Protein 2F5G (pdb70)

Secondary structure (DSSP, 8-state):
--EEETTEEEE-EEEEEE-BSS-TT-S-HHHHHHHHHHHHHHHHHHT-EEEEEEEETTEEEEEEE--TTS-HHHHHHHHHHHHHHHHHHH-GGG-SS-SB-S-EEEEEEB---HHHHHHHHHHHHHHH--/--EEETTEEEE-EEEEEE-BSS-TT-S-HHHHHHHHHHHHHHHHHTT-EEEEEEEETTEEEEEEE--TTS-HHHHHHHHHHHHHHHHHHH-TTS-SS-SB-S-EEEEEEB---HHHHHHHHHHHHHHH--

Foldseek 3Di:
DWDDDPHDIDWWKKKKKFWWPDDLQQQDDPLVVVLVVLLVVVCVVQVKAWPDWDRHRTMIITIITHDPVDDQVVSNCCSQVVSQVVSCVVPVVCVPPGGTDPDMDMDTDDDDDVVVVVVVVVVVCVVVDD/DWDDDPPDTDWWKKKKKFWWDDDQQQCDDPLVVVLVVLLVVLCVVQVKDWPDWDRHRTMIITIITHDPVDDPVRVNCSSQVVSLVVSCVPDVVDDDSGTTDPDMDMDIDDDDDPVNVVVVVVVVCVVVDD

Nearest PDB structures (foldseek):
  2f5g-assembly1_B  TM=9.918E-01  e=9.794E-24  Saccharolobus solfataricus
  2a6m-assembly2_A-2  TM=9.489E-01  e=2.329E-14  Helicobacter pylori
  2xma-assembly1_B  TM=8.617E-01  e=3.578E-14  Deinococcus radiodurans
  2xqc-assembly1_A  TM=8.453E-01  e=4.301E-14  Deinococcus radiodurans
  2a6o-assembly1_A  TM=9.331E-01  e=1.604E-12  Helicobacter pylori

CATH classification: 3.30.70.1290

Organism: Saccharolobus solfataricus (strain ATCC 35092 / DSM 1617 / JCM 11322 / P2) (NCBI:txid273057)

Sequence (260 aa):
ELKSTRHTKYLCNYHFVWIPKHRRNTLVNEIAEYTKEVLKSIAEELGCEIIALEVMPDHIHLFVNCPPRYAPSYLANYFKGKSARLILKKFPQLNKGKLWTRSYFVATAGNVSSEVIKKYIEEQWRKEGEELKSTRHTKYLCNYHFVWIPKHRRNTLVNEIAEYTKEVLKSIAEELGCEIIALEVMPDHIHLFVNCPPRYAPSYLANYFKGKSARLILKKFPQLNKGKLWTRSYFVATAGNVSSEVIKKYIEEQWRKEGE

Solvent-accessible surface area: 12854 Å² total; per-residue (Å²): 185,70,66,69,52,189,50,7,55,12,28,0,20,0,15,0,0,1,1,1,68,66,83,61,89,7,2,52,107,114,21,19,110,41,0,75,98,7,0,84,69,1,2,132,87,12,48,13,96,45,83,35,19,72,24,91,52,22,31,0,21,0,34,0,9,0,4,4,142,28,13,0,19,94,0,0,59,60,0,12,42,49,0,15,138,42,0,54,166,110,22,100,114,11,108,125,47,147,10,13,10,139,5,6,1,0,2,2,7,14,115,35,40,75,120,52,17,132,139,9,14,79,54,15,6,158,129,54,32,146,188,74,64,68,74,194,62,13,56,31,48,0,21,0,25,0,0,1,1,0,60,45,109,66,90,9,2,35,119,108,21,9,111,30,0,71,100,6,0,120,67,3,3,139,87,7,48,12,97,49,82,51,40,74,14,87,46,24,24,0,25,0,39,0,10,1,11,10,141,27,10,0,22,111,0,0,84,54,0,11,42,59,0,15,140,43,0,38,167,111,33,125,149,19,81,144,61,138,8,14,20,165,18,5,0,0,0,0,10,21,118,32,46,64,118,51,14,131,131,6,8,91,40,7,3,189,117,70,34,140

InterPro domains:
  IPR00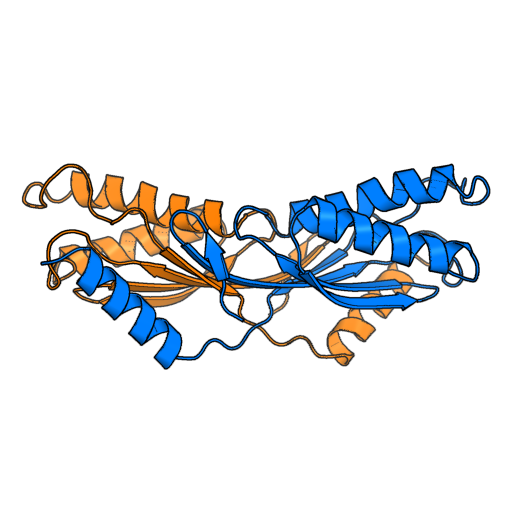2686 Transposase IS200-like [PF01797] (10-125)
  IPR002686 Transposase IS200-like [SM01321] (10-125)
  IPR036515 Transposase IS200-like superfamily [G3DSA:3.30.70.1290] (1-133)
  IPR036515 Transposase IS200-like superfamily [SSF143422] (1-125)

B-factor: mean 21.57, std 11.46, range [6.8, 73.98]

Radius of gyration: 20.98 Å; Cα contacts (8 Å, |Δi|>4): 469; chains: 2; bounding box: 43×52×54 Å

Structure (mmCIF, N/CA/C/O backbone):
data_2F5G
#
_entry.id   2F5G
#
_cell.length_a   93.543
_cell.length_b   68.149
_cell.length_c   65.490
_cell.angle_alpha   90.00
_cell.angle_beta   129.24
_cell.angle_gamma   90.00
#
_symmetry.space_group_name_H-M   'C 1 2 1'
#
loop_
_entity.id
_entity.type
_entity.pdbx_description
1 polymer 'Transposase, putative'
2 water water
#
loop_
_atom_site.group_PDB
_atom_site.id
_atom_site.type_symbol
_atom_site.label_atom_id
_atom_site.label_alt_id
_atom_site.label_comp_id
_atom_site.label_asym_id
_atom_site.label_entity_id
_atom_site.label_seq_id
_atom_site.pdbx_PDB_ins_code
_atom_site.Cartn_x
_atom_site.Cartn_y
_atom_site.Cartn_z
_atom_site.occupancy
_atom_site.B_iso_or_equiv
_atom_site.auth_seq_id
_atom_site.auth_comp_id
_atom_site.auth_asym_id
_atom_site.auth_atom_id
_atom_site.pdbx_PDB_model_num
ATOM 1 N N . GLU A 1 2 ? 68.901 15.376 23.495 1.00 26.54 2 GLU A N 1
ATOM 2 C CA . GLU A 1 2 ? 68.444 16.237 24.622 1.00 27.82 2 GLU A CA 1
ATOM 3 C C . GLU A 1 2 ? 68.151 17.661 24.170 1.00 26.29 2 GLU A C 1
ATOM 4 O O . GLU A 1 2 ? 68.548 18.072 23.081 1.00 25.45 2 GLU A O 1
ATOM 10 N N . LEU A 1 3 ? 67.450 18.405 25.018 1.00 25.09 3 LEU A N 1
ATOM 11 C CA . LEU A 1 3 ? 67.110 19.791 24.723 1.00 24.68 3 LEU A CA 1
ATOM 12 C C . LEU A 1 3 ? 68.413 20.577 24.648 1.00 23.62 3 LEU A C 1
ATOM 13 O O . LEU A 1 3 ? 69.338 20.336 25.427 1.00 24.50 3 LEU A O 1
ATOM 18 N N . LYS A 1 4 ? 68.490 21.508 23.707 1.00 20.16 4 LYS A N 1
ATOM 19 C CA . LYS A 1 4 ? 69.682 22.331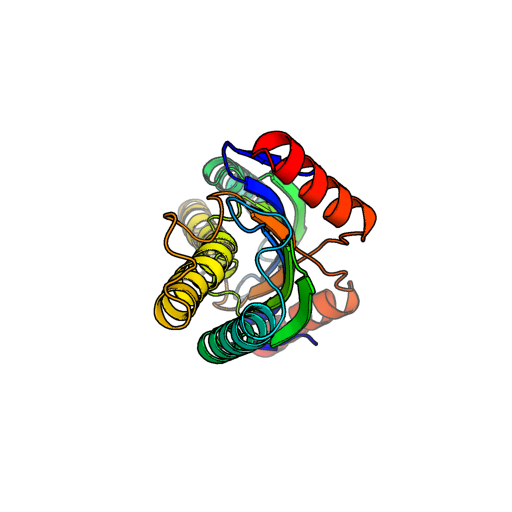 23.548 1.00 19.10 4 LYS A CA 1
ATOM 20 C C . LYS A 1 4 ? 69.310 23.800 23.679 1.00 19.64 4 LYS A C 1
ATOM 21 O O . LYS A 1 4 ? 68.133 24.148 23.757 1.00 18.70 4 LYS A O 1
ATOM 27 N N . SER A 1 5 ? 70.311 24.669 23.717 1.00 22.36 5 SER A N 1
ATOM 28 C CA . SER A 1 5 ? 70.032 26.089 23.845 1.00 26.00 5 SER A CA 1
ATOM 29 C C . SER A 1 5 ? 70.979 26.952 23.028 1.00 28.28 5 SER A C 1
ATOM 30 O O . SER A 1 5 ? 72.174 26.682 22.946 1.00 29.55 5 SER A O 1
ATOM 33 N N . THR A 1 6 ? 70.420 27.984 22.407 1.00 30.42 6 THR A N 1
ATOM 34 C CA . THR A 1 6 ? 71.185 28.914 21.592 1.00 32.37 6 THR A CA 1
ATOM 35 C C . THR A 1 6 ? 71.192 30.267 22.288 1.00 33.09 6 THR A C 1
ATOM 36 O O . THR A 1 6 ? 70.864 30.366 23.470 1.00 34.32 6 THR A O 1
ATOM 40 N N . ARG A 1 7 ? 71.568 31.306 21.551 1.00 34.59 7 ARG A N 1
ATOM 41 C CA . ARG A 1 7 ? 71.615 32.657 22.097 1.00 36.05 7 ARG A CA 1
ATOM 42 C C . ARG A 1 7 ? 70.387 32.956 22.955 1.00 35.55 7 ARG A C 1
ATOM 43 O O . ARG A 1 7 ? 70.516 33.186 24.157 1.00 36.78 7 ARG A O 1
ATOM 51 N N . HIS A 1 8 ? 69.202 32.978 22.348 1.00 33.86 8 HIS A N 1
ATOM 52 C CA . HIS A 1 8 ? 67.998 33.216 23.136 1.00 31.11 8 HIS A CA 1
ATOM 53 C C . HIS A 1 8 ? 66.930 32.141 22.957 1.00 27.92 8 HIS A C 1
ATOM 54 O O . HIS A 1 8 ? 65.742 32.454 22.866 1.00 23.99 8 HIS A O 1
ATOM 61 N N . THR A 1 9 ? 67.333 30.876 22.901 1.00 24.87 9 THR A N 1
ATOM 62 C CA . THR A 1 9 ? 66.340 29.821 22.749 1.00 22.48 9 THR A CA 1
ATOM 63 C C . THR A 1 9 ? 66.720 28.501 23.399 1.00 20.09 9 THR A C 1
ATOM 64 O O . THR A 1 9 ? 67.888 28.235 23.690 1.00 19.31 9 THR A O 1
ATOM 68 N N . LYS A 1 10 ? 65.696 27.697 23.651 1.00 17.15 10 LYS A N 1
ATOM 69 C CA . LYS A 1 10 ? 65.835 26.361 24.206 1.00 15.44 10 LYS A CA 1
ATOM 70 C C . LYS A 1 10 ? 65.120 25.590 23.109 1.00 15.54 10 LYS A C 1
ATOM 71 O O . LYS A 1 10 ? 64.014 25.962 22.719 1.00 13.97 10 LYS A O 1
ATOM 77 N N . TYR A 1 11 ? 65.733 24.535 22.591 1.00 13.73 11 TYR A N 1
ATOM 78 C CA . TYR A 1 11 ? 65.084 23.846 21.494 1.00 14.63 11 TYR A CA 1
ATOM 79 C C . TYR A 1 11 ? 65.366 22.362 21.348 1.00 14.55 11 TYR A C 1
ATOM 80 O O . TYR A 1 11 ? 66.362 21.834 21.838 1.00 14.14 11 TYR A O 1
ATOM 89 N N . LEU A 1 12 ? 64.456 21.713 20.638 1.00 14.66 12 LEU A N 1
ATOM 90 C CA . LEU A 1 12 ? 64.530 20.298 20.328 1.00 15.22 12 LEU A CA 1
ATOM 91 C C . LEU A 1 12 ? 63.928 20.274 18.930 1.00 13.92 12 LEU A C 1
ATOM 92 O O . LEU A 1 12 ? 62.716 20.390 18.768 1.00 17.94 12 LEU A O 1
ATOM 97 N N . CYS A 1 13 ? 64.779 20.177 17.916 1.00 11.68 13 CYS A N 1
ATOM 98 C CA . CYS A 1 13 ? 64.288 20.158 16.545 1.00 11.47 13 CYS A CA 1
ATOM 99 C C . CYS A 1 13 ? 64.790 18.925 15.801 1.00 10.95 13 CYS A C 1
ATOM 100 O O . CYS A 1 13 ? 65.905 18.915 15.282 1.00 11.34 13 CYS A O 1
ATOM 103 N N . ASN A 1 14 ? 63.966 17.885 15.769 1.00 9.56 14 ASN A N 1
ATOM 104 C CA . ASN A 1 14 ? 64.326 16.652 15.076 1.00 9.07 14 ASN A CA 1
ATOM 105 C C . ASN A 1 14 ? 63.480 16.509 13.825 1.00 8.28 14 ASN A C 1
ATOM 106 O O . ASN A 1 14 ? 62.276 16.761 13.857 1.00 8.17 14 ASN A O 1
ATOM 111 N N . TYR A 1 15 ? 64.112 16.094 12.731 1.00 8.35 15 TYR A N 1
ATOM 112 C CA . TYR A 1 15 ? 63.398 15.897 11.473 1.00 9.85 15 TYR A CA 1
ATOM 113 C C . TYR A 1 15 ? 63.829 14.618 10.782 1.00 9.80 15 TYR A C 1
ATOM 114 O O . TYR A 1 15 ? 64.995 14.227 10.834 1.00 9.11 15 TYR A O 1
ATOM 123 N N . HIS A 1 16 ? 62.866 13.989 10.120 1.00 9.21 16 HIS A N 1
ATOM 124 C CA . HIS A 1 16 ? 63.104 12.796 9.319 1.00 8.77 16 HIS A CA 1
ATOM 125 C C . HIS A 1 16 ? 63.090 13.297 7.877 1.00 9.81 16 HIS A C 1
ATOM 126 O O . HIS A 1 16 ? 62.140 13.972 7.482 1.00 11.12 16 HIS A O 1
ATOM 133 N N . PHE A 1 17 ? 64.133 12.993 7.107 1.00 8.41 17 PHE A N 1
ATOM 134 C CA . PHE A 1 17 ? 64.174 13.364 5.689 1.00 9.33 17 PHE A CA 1
ATOM 135 C C . PHE A 1 17 ? 64.304 12.067 4.919 1.00 9.44 17 PHE A C 1
ATOM 136 O O . PHE A 1 17 ? 65.065 11.183 5.312 1.00 10.04 17 PHE A O 1
ATOM 144 N N . VAL A 1 18 ? 63.566 11.948 3.823 1.00 8.68 18 VAL A N 1
ATOM 145 C CA . VAL A 1 18 ? 63.654 10.749 3.004 1.00 9.90 18 VAL A CA 1
ATOM 146 C C . VAL A 1 18 ? 63.604 11.171 1.544 1.00 9.94 18 VAL A C 1
ATOM 147 O O . VAL A 1 18 ? 62.769 11.994 1.162 1.00 10.96 18 VAL A O 1
ATOM 151 N N . TRP A 1 19 ? 64.521 10.644 0.739 1.00 10.44 19 TRP A N 1
ATOM 152 C CA . TRP A 1 19 ? 64.535 10.955 -0.686 1.00 10.42 19 TRP A CA 1
ATOM 153 C C . TRP A 1 19 ? 65.169 9.803 -1.453 1.00 12.95 19 TRP A C 1
ATOM 154 O O . TRP A 1 19 ? 65.819 8.941 -0.863 1.00 9.95 19 TRP A O 1
ATOM 165 N N . ILE A 1 20 ? 64.962 9.772 -2.765 1.00 13.85 20 ILE A N 1
ATOM 166 C CA . ILE A 1 20 ? 65.500 8.680 -3.564 1.00 14.37 20 ILE A CA 1
ATOM 167 C C . ILE A 1 20 ? 66.362 9.108 -4.742 1.00 14.70 20 ILE A C 1
ATOM 168 O O . ILE A 1 20 ? 66.303 10.250 -5.194 1.00 14.73 20 ILE A O 1
ATOM 173 N N . PRO A 1 21 ? 67.225 8.198 -5.219 1.00 15.73 21 PRO A N 1
ATOM 174 C CA . PRO A 1 21 ? 68.064 8.541 -6.368 1.00 17.88 21 PRO A CA 1
ATOM 175 C C . PRO A 1 21 ? 67.113 8.569 -7.573 1.00 20.28 21 PRO A C 1
ATOM 176 O O . PRO A 1 21 ? 66.054 7.944 -7.544 1.00 18.38 21 PRO A O 1
ATOM 180 N N . LYS A 1 22 ? 67.492 9.289 -8.621 1.00 22.57 22 LYS A N 1
ATOM 181 C CA . LYS A 1 22 ? 66.636 9.467 -9.792 1.00 28.01 22 LYS A CA 1
ATOM 182 C C . LYS A 1 22 ? 66.316 8.327 -10.764 1.00 30.08 22 LYS A C 1
ATOM 183 O O . LYS A 1 22 ? 65.143 8.091 -11.069 1.00 33.66 22 LYS A O 1
ATOM 189 N N . HIS A 1 23 ? 67.330 7.616 -11.244 1.00 30.34 23 HIS A N 1
ATOM 190 C CA . HIS A 1 23 ? 67.107 6.573 -12.250 1.00 29.51 23 HIS A CA 1
ATOM 191 C C . HIS A 1 23 ? 67.049 5.098 -11.857 1.00 28.16 23 HIS A C 1
ATOM 192 O O . HIS A 1 23 ? 66.180 4.364 -12.328 1.00 28.27 23 HIS A O 1
ATOM 199 N N . ARG A 1 24 ? 67.976 4.654 -11.018 1.00 25.99 24 ARG A N 1
ATOM 200 C CA . ARG A 1 24 ? 68.022 3.241 -10.657 1.00 24.38 24 ARG A CA 1
ATOM 201 C C . ARG A 1 24 ? 67.925 2.952 -9.171 1.00 22.75 24 ARG A C 1
ATOM 202 O O . ARG A 1 24 ? 68.463 3.691 -8.349 1.00 21.37 24 ARG A O 1
ATOM 210 N N . ARG A 1 25 ? 67.247 1.859 -8.833 1.00 21.23 25 ARG A N 1
ATOM 211 C CA . ARG A 1 25 ? 67.088 1.472 -7.438 1.00 20.17 25 ARG A CA 1
ATOM 212 C C . ARG A 1 25 ? 68.357 0.828 -6.884 1.00 20.54 25 ARG A C 1
ATOM 213 O O . ARG A 1 25 ? 68.415 0.477 -5.707 1.00 19.77 25 ARG A O 1
ATOM 221 N N . ASN A 1 26 ? 69.372 0.674 -7.731 1.00 19.40 26 ASN A N 1
ATOM 222 C CA . ASN A 1 26 ? 70.637 0.093 -7.292 1.00 20.53 26 ASN A CA 1
ATOM 223 C C . ASN A 1 26 ? 71.756 1.117 -7.465 1.00 19.23 26 ASN A C 1
ATOM 224 O O . ASN A 1 26 ? 72.904 0.763 -7.721 1.00 20.85 26 ASN A O 1
ATOM 229 N N . THR A 1 27 ? 71.417 2.392 -7.305 1.00 19.16 27 THR A N 1
ATOM 230 C CA . THR A 1 27 ? 72.395 3.461 -7.463 1.00 16.43 27 THR A CA 1
ATOM 231 C C . THR A 1 27 ? 73.420 3.556 -6.335 1.00 16.25 27 THR A C 1
ATOM 232 O O . THR A 1 27 ? 74.622 3.600 -6.580 1.00 15.71 27 THR A O 1
ATOM 236 N N . LEU A 1 28 ? 72.941 3.584 -5.099 1.00 15.25 28 LEU A N 1
ATOM 237 C CA . LEU A 1 28 ? 73.823 3.732 -3.948 1.00 13.51 28 LEU A CA 1
ATOM 238 C C . LEU A 1 28 ? 74.354 2.415 -3.396 1.00 12.06 28 LEU A C 1
ATOM 239 O O . LEU A 1 28 ? 73.834 1.877 -2.419 1.00 13.20 28 LEU A O 1
ATOM 244 N N . VAL A 1 29 ? 75.408 1.911 -4.028 1.00 12.13 29 VAL A N 1
ATOM 245 C CA . VAL A 1 29 ? 76.023 0.654 -3.620 1.00 11.55 29 VAL A CA 1
ATOM 246 C C . VAL A 1 29 ? 77.541 0.773 -3.578 1.00 11.46 29 VAL A C 1
ATOM 247 O O . VAL A 1 29 ? 78.123 1.706 -4.134 1.00 10.95 29 VAL A O 1
ATOM 251 N N . ASN A 1 30 ? 78.169 -0.185 -2.902 1.00 12.61 30 ASN A N 1
ATOM 252 C CA . ASN A 1 30 ? 79.618 -0.249 -2.793 1.00 12.08 30 ASN A CA 1
ATOM 253 C C . ASN A 1 30 ? 80.273 1.089 -2.438 1.00 11.67 30 ASN A C 1
ATOM 254 O O . ASN A 1 30 ? 79.865 1.739 -1.477 1.00 13.56 30 ASN A O 1
ATOM 259 N N . GLU A 1 31 ? 81.278 1.496 -3.211 1.00 12.43 31 GLU A N 1
ATOM 260 C CA . GLU A 1 31 ? 81.990 2.751 -2.945 1.00 12.75 31 GLU A CA 1
ATOM 261 C C . GLU A 1 31 ? 81.087 3.977 -2.960 1.00 13.63 31 GLU A C 1
ATOM 262 O O . GLU A 1 31 ? 81.301 4.927 -2.198 1.00 13.26 31 GLU A O 1
ATOM 268 N N . ILE A 1 32 ? 80.088 3.968 -3.834 1.00 12.21 32 ILE A N 1
ATOM 269 C CA . ILE A 1 32 ? 79.170 5.095 -3.943 1.00 13.43 32 ILE A CA 1
ATOM 270 C C . ILE A 1 32 ? 78.362 5.281 -2.663 1.00 14.00 32 ILE A C 1
ATOM 271 O O . ILE A 1 32 ? 78.184 6.411 -2.194 1.00 13.93 32 ILE A O 1
ATOM 276 N N . ALA A 1 33 ? 77.888 4.175 -2.092 1.00 11.98 33 ALA A N 1
ATOM 277 C CA . ALA A 1 33 ? 77.109 4.228 -0.859 1.00 13.50 33 ALA A CA 1
ATOM 278 C C . ALA A 1 33 ? 77.993 4.679 0.298 1.00 14.19 33 ALA A C 1
ATOM 279 O O . ALA A 1 33 ? 77.572 5.465 1.143 1.00 12.75 33 ALA A O 1
ATOM 281 N N . GLU A 1 34 ? 79.218 4.165 0.331 1.00 14.79 34 GLU A N 1
ATOM 282 C CA . GLU A 1 34 ? 80.167 4.512 1.384 1.00 17.21 34 GLU A CA 1
ATOM 283 C C . GLU A 1 34 ? 80.477 6.002 1.388 1.00 16.79 34 GLU A C 1
ATOM 284 O O . GLU A 1 34 ? 80.475 6.643 2.442 1.00 17.40 34 GLU A O 1
ATOM 290 N N . TYR A 1 35 ? 80.745 6.550 0.207 1.00 15.60 35 TYR A N 1
ATOM 291 C CA . TYR A 1 35 ? 81.063 7.966 0.086 1.00 15.59 35 TYR A CA 1
ATOM 292 C C . TYR A 1 35 ? 79.850 8.824 0.421 1.00 16.10 35 TYR A C 1
ATOM 293 O O . TYR A 1 35 ? 79.979 9.881 1.039 1.00 15.11 35 TYR A O 1
ATOM 302 N N . THR A 1 36 ? 78.670 8.365 0.017 1.00 14.44 36 THR A N 1
ATOM 303 C CA . THR A 1 36 ? 77.446 9.105 0.287 1.00 14.03 36 THR A CA 1
ATOM 304 C C . THR A 1 36 ? 77.247 9.277 1.785 1.00 14.38 36 THR A C 1
ATOM 305 O O . THR A 1 36 ? 76.915 10.367 2.2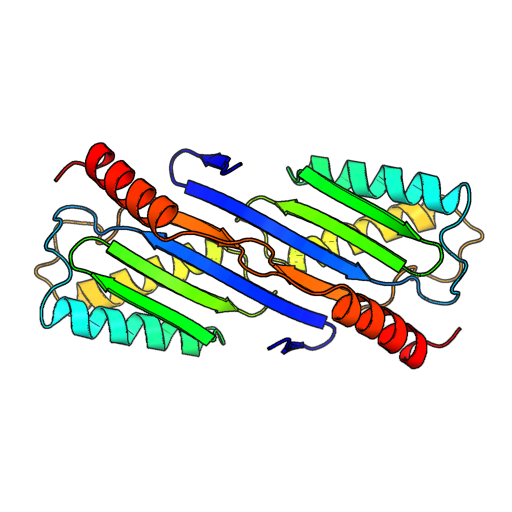55 1.00 14.49 36 THR A O 1
ATOM 309 N N . LYS A 1 37 ? 77.458 8.201 2.536 1.00 14.29 37 LYS A N 1
ATOM 310 C CA . LYS A 1 37 ? 77.297 8.256 3.978 1.00 18.00 37 LYS A CA 1
ATOM 311 C C . LYS A 1 37 ? 78.310 9.240 4.548 1.00 18.45 37 LYS A C 1
ATOM 312 O O . LYS A 1 37 ? 78.002 10.011 5.456 1.00 17.64 37 LYS A O 1
ATOM 318 N N . GLU A 1 38 ? 79.521 9.213 4.002 1.00 18.72 38 GLU A N 1
ATOM 319 C CA . GLU A 1 38 ? 80.575 10.105 4.463 1.00 20.57 38 GLU A CA 1
ATOM 320 C C . GLU A 1 38 ? 80.240 11.577 4.245 1.00 19.03 38 GLU A C 1
ATOM 321 O O . GLU A 1 38 ? 80.373 12.387 5.167 1.00 19.38 38 GLU A O 1
ATOM 327 N N . VAL A 1 39 ? 79.802 11.926 3.038 1.00 18.04 39 VAL A N 1
ATOM 328 C CA . VAL A 1 39 ? 79.477 13.316 2.735 1.00 17.73 39 VAL A CA 1
ATOM 329 C C . VAL A 1 39 ? 78.259 13.814 3.504 1.00 17.45 39 VAL A C 1
ATOM 330 O O . VAL A 1 39 ? 78.218 14.975 3.913 1.00 17.47 39 VAL A O 1
ATOM 334 N N . LEU A 1 40 ? 77.263 12.957 3.706 1.00 13.88 40 LEU A N 1
ATOM 335 C CA . LEU A 1 40 ? 76.091 13.397 4.450 1.00 13.49 40 LEU A CA 1
ATOM 336 C C . LEU A 1 40 ? 76.477 13.688 5.900 1.00 13.63 40 LEU A C 1
ATOM 337 O O . LEU A 1 40 ? 75.979 14.639 6.499 1.00 13.73 40 LEU A O 1
ATOM 342 N N . LYS A 1 41 ? 77.373 12.881 6.457 1.00 13.97 41 LYS A N 1
ATOM 343 C CA . LYS A 1 41 ? 77.810 13.090 7.833 1.00 15.33 41 LYS A CA 1
ATOM 344 C C . LYS A 1 41 ? 78.609 14.381 7.921 1.00 16.21 41 LYS A C 1
ATOM 345 O O . LYS A 1 41 ? 78.513 15.116 8.903 1.00 16.39 41 LYS A O 1
ATOM 351 N N . SER A 1 42 ? 79.394 14.656 6.887 1.00 16.74 42 SER A N 1
ATOM 352 C CA . SER A 1 42 ? 80.199 15.873 6.855 1.00 18.26 42 SER A CA 1
ATOM 353 C C . SER A 1 42 ? 79.318 17.110 6.758 1.00 17.63 42 SER A C 1
ATOM 354 O O . SER A 1 42 ? 79.581 18.126 7.408 1.00 17.29 42 SER A O 1
ATOM 357 N N . ILE A 1 43 ? 78.275 17.033 5.939 1.00 16.49 43 ILE A N 1
ATOM 358 C CA . ILE A 1 43 ? 77.369 18.162 5.792 1.00 15.14 43 ILE A CA 1
ATOM 359 C C . ILE A 1 43 ? 76.647 18.423 7.112 1.00 14.64 43 ILE A C 1
ATOM 360 O O . ILE A 1 43 ? 76.452 19.571 7.502 1.00 14.82 43 ILE A O 1
ATOM 365 N N . ALA A 1 44 ? 76.250 17.357 7.798 1.00 14.73 44 ALA A N 1
ATOM 366 C CA . ALA A 1 44 ? 75.566 17.503 9.078 1.00 14.87 44 ALA A CA 1
ATOM 367 C C . ALA A 1 44 ? 76.484 18.252 10.038 1.00 16.23 44 ALA A C 1
ATOM 368 O O . ALA A 1 44 ? 76.059 19.187 10.721 1.00 15.24 44 ALA A O 1
ATOM 370 N N . GLU A 1 45 ? 77.748 17.842 10.074 1.00 15.92 45 GLU A N 1
ATOM 371 C CA . GLU A 1 45 ? 78.727 18.474 10.954 1.00 18.40 45 GLU A CA 1
ATOM 372 C C . GLU A 1 45 ? 78.902 19.940 10.571 1.00 17.67 45 GLU A C 1
ATOM 373 O O . GLU A 1 45 ? 78.972 20.817 11.436 1.00 17.94 45 GLU A O 1
ATOM 379 N N . GLU A 1 46 ? 78.967 20.194 9.268 1.00 16.67 46 GLU A N 1
ATOM 380 C CA . GLU A 1 46 ? 79.129 21.536 8.720 1.00 18.24 46 GLU A CA 1
ATOM 381 C C . GLU A 1 46 ? 78.009 22.477 9.168 1.00 18.13 46 GLU A C 1
ATOM 382 O O . GLU A 1 46 ? 78.250 23.650 9.478 1.00 18.95 46 GLU A O 1
ATOM 388 N N . LEU A 1 47 ? 76.786 21.956 9.196 1.00 15.92 47 LEU A N 1
ATOM 389 C CA . LEU A 1 47 ? 75.620 22.739 9.584 1.00 15.49 47 LEU A CA 1
ATOM 390 C C . LEU A 1 47 ? 75.348 22.771 11.085 1.00 15.82 47 LEU A C 1
ATOM 391 O O . LEU A 1 47 ? 74.445 23.469 11.537 1.00 17.31 47 LEU A O 1
ATOM 396 N N . GLY A 1 48 ? 76.118 22.015 11.857 1.00 16.61 48 GLY 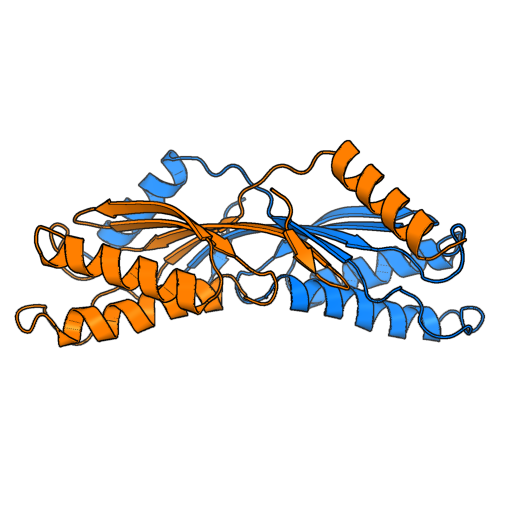A N 1
ATOM 397 C CA . GLY A 1 48 ? 75.899 21.992 13.292 1.00 15.96 48 GLY A CA 1
ATOM 398 C C . GLY A 1 48 ? 74.745 21.085 13.683 1.00 16.07 48 GLY A C 1
ATOM 399 O O . GLY A 1 48 ? 74.132 21.260 14.738 1.00 15.52 48 GLY A O 1
ATOM 400 N N . CYS A 1 49 ? 74.448 20.107 12.831 1.00 15.32 49 CYS A N 1
ATOM 401 C CA . CYS A 1 49 ? 73.364 19.169 13.095 1.00 14.10 49 CYS A CA 1
ATOM 402 C C . CYS A 1 49 ? 73.910 17.870 13.669 1.00 15.38 49 CYS A C 1
ATOM 403 O O . CYS A 1 49 ? 75.057 17.501 13.412 1.00 16.42 49 CYS A O 1
ATOM 406 N N . GLU A 1 50 ? 73.078 17.180 14.439 1.00 15.06 50 GLU A N 1
ATOM 407 C CA . GLU A 1 50 ? 73.459 15.915 15.045 1.00 16.52 50 GLU A CA 1
ATOM 408 C C . GLU A 1 50 ? 72.633 14.797 14.426 1.00 14.57 50 GLU A C 1
ATOM 409 O O . GLU A 1 50 ? 71.411 14.785 14.543 1.00 15.76 50 GLU A O 1
ATOM 415 N N . ILE A 1 51 ? 73.299 13.862 13.760 1.00 15.76 51 ILE A N 1
ATOM 416 C CA . ILE A 1 51 ? 72.589 12.750 13.144 1.00 15.72 51 ILE A CA 1
ATOM 417 C C . ILE A 1 51 ? 72.136 11.760 14.213 1.00 16.27 51 ILE A C 1
ATOM 418 O O . ILE A 1 51 ? 72.937 11.290 15.023 1.00 16.29 51 ILE A O 1
ATOM 423 N N . ILE A 1 52 ? 70.839 11.471 14.225 1.00 14.19 52 ILE A N 1
ATOM 424 C CA . ILE A 1 52 ? 70.265 10.526 15.168 1.00 14.61 52 ILE A CA 1
ATOM 425 C C . ILE A 1 52 ? 70.341 9.149 14.513 1.00 15.58 52 ILE A C 1
ATOM 426 O O . ILE A 1 52 ? 70.696 8.155 15.148 1.00 14.95 52 ILE A O 1
ATOM 431 N N . ALA A 1 53 ? 70.011 9.102 13.228 1.00 13.98 53 ALA A N 1
ATOM 432 C CA . ALA A 1 53 ? 70.057 7.854 12.479 1.00 15.02 53 ALA A CA 1
ATOM 433 C C . ALA A 1 53 ? 70.173 8.179 11.001 1.00 14.38 53 ALA A C 1
ATOM 434 O O . ALA A 1 53 ? 69.564 9.132 10.522 1.00 14.73 53 ALA A O 1
ATOM 436 N N . LEU A 1 54 ? 70.967 7.395 10.282 1.00 14.42 54 LEU A N 1
ATOM 437 C CA . LEU A 1 54 ? 71.143 7.605 8.851 1.00 14.35 54 LEU A CA 1
ATOM 438 C C . LEU A 1 54 ? 71.260 6.279 8.127 1.00 14.42 54 LEU A C 1
ATOM 439 O O . LEU A 1 54 ? 72.163 5.493 8.404 1.00 15.09 54 LEU A O 1
ATOM 444 N N . GLU A 1 55 ? 70.336 6.034 7.205 1.00 14.13 55 GLU A N 1
ATOM 445 C CA . GLU A 1 55 ? 70.369 4.818 6.413 1.00 13.84 55 GLU A CA 1
ATOM 446 C C . GLU A 1 55 ? 70.605 5.201 4.965 1.00 13.40 55 GLU A C 1
ATOM 447 O O . GLU A 1 55 ? 69.851 5.987 4.388 1.00 13.53 55 GLU A O 1
ATOM 453 N N . VAL A 1 56 ? 71.679 4.675 4.393 1.00 12.25 56 VAL A N 1
ATOM 454 C CA . VAL A 1 56 ? 71.994 4.935 2.997 1.00 13.35 56 VAL A CA 1
ATOM 455 C C . VAL A 1 56 ? 71.786 3.594 2.311 1.00 14.26 56 VAL A C 1
ATOM 456 O O . VAL A 1 56 ? 72.651 2.712 2.358 1.00 13.97 56 VAL A O 1
ATOM 460 N N . MET A 1 57 ? 70.611 3.434 1.713 1.00 14.19 57 MET A N 1
ATOM 461 C CA . MET A 1 57 ? 70.263 2.197 1.036 1.00 14.88 57 MET A CA 1
ATOM 462 C C . MET A 1 57 ? 70.390 2.381 -0.466 1.00 13.62 57 MET A C 1
ATOM 463 O O . MET A 1 57 ? 70.425 3.501 -0.962 1.00 12.82 57 MET A O 1
ATOM 468 N N . PRO A 1 58 ? 70.462 1.274 -1.214 1.00 15.14 58 PRO A N 1
ATOM 469 C CA . PRO A 1 58 ? 70.598 1.354 -2.670 1.00 16.18 58 PRO A CA 1
ATOM 470 C C . PRO A 1 58 ? 69.612 2.275 -3.372 1.00 15.43 58 PRO A C 1
ATOM 471 O O . PRO A 1 58 ? 69.986 2.983 -4.312 1.00 15.68 58 PRO A O 1
ATOM 475 N N . ASP A 1 59 ? 68.368 2.283 -2.900 1.00 16.50 59 ASP A N 1
ATOM 476 C CA . ASP A 1 59 ? 67.327 3.087 -3.532 1.00 16.96 59 ASP A CA 1
ATOM 477 C C . ASP A 1 59 ? 66.734 4.237 -2.725 1.00 16.07 59 ASP A C 1
ATOM 478 O O . ASP A 1 59 ? 65.703 4.783 -3.109 1.00 15.55 59 ASP A O 1
ATOM 483 N N . HIS A 1 60 ? 67.354 4.599 -1.606 1.00 14.57 60 HIS A N 1
ATOM 484 C CA . HIS A 1 60 ? 66.840 5.717 -0.823 1.00 13.39 60 HIS A CA 1
ATOM 485 C C . HIS A 1 60 ? 67.747 6.110 0.323 1.00 13.25 60 HIS A C 1
ATOM 486 O O . HIS A 1 60 ? 68.627 5.351 0.734 1.00 11.50 60 HIS A O 1
ATOM 493 N N . ILE A 1 61 ? 67.509 7.311 0.831 1.00 12.11 61 ILE A N 1
ATOM 494 C CA . ILE A 1 61 ? 68.244 7.828 1.970 1.00 12.53 61 ILE A CA 1
ATOM 495 C C . ILE A 1 61 ? 67.215 8.189 3.028 1.00 11.62 61 ILE A C 1
ATOM 496 O O . ILE A 1 61 ? 66.197 8.809 2.722 1.00 11.65 61 ILE A O 1
ATOM 501 N N . HIS A 1 62 ? 67.449 7.760 4.262 1.00 9.75 62 HIS A N 1
ATOM 502 C CA . HIS A 1 62 ? 66.573 8.148 5.361 1.00 10.52 62 HIS A CA 1
ATOM 503 C C . HIS A 1 62 ? 67.532 8.827 6.328 1.00 11.64 62 HIS A C 1
ATOM 504 O O . HIS A 1 62 ? 68.410 8.172 6.893 1.00 12.17 62 HIS A O 1
ATOM 511 N N . LEU A 1 63 ? 67.368 10.134 6.501 1.00 10.70 63 LEU A N 1
ATOM 512 C CA . LEU A 1 63 ? 68.219 10.914 7.390 1.00 10.29 63 LEU A CA 1
ATOM 513 C C . LEU A 1 63 ? 67.377 11.443 8.548 1.00 9.98 63 LEU A C 1
ATOM 514 O O . LEU A 1 63 ? 66.433 12.201 8.339 1.00 10.53 63 LEU A O 1
ATOM 519 N N . PHE A 1 64 ? 67.711 11.030 9.769 1.00 9.91 64 PHE A N 1
ATOM 520 C CA . PHE A 1 64 ? 66.984 11.481 10.959 1.00 11.42 64 PHE A CA 1
ATOM 521 C C . PHE A 1 64 ? 67.990 12.333 11.725 1.00 11.55 64 PHE A C 1
ATOM 522 O O . PHE A 1 64 ? 68.979 11.821 12.259 1.00 12.38 64 PHE A O 1
ATOM 530 N N . VAL A 1 65 ? 67.731 13.637 11.779 1.00 11.01 65 VAL A N 1
ATOM 531 C CA . VAL A 1 65 ? 68.677 14.558 12.384 1.00 11.50 65 VAL A CA 1
ATOM 532 C C . VAL A 1 65 ? 68.104 15.622 13.317 1.00 10.56 65 VAL A C 1
ATOM 533 O O . VAL A 1 65 ? 66.971 16.074 13.159 1.00 10.37 65 VAL A O 1
ATOM 537 N N . ASN A 1 66 ? 68.919 16.011 14.292 1.00 10.09 66 ASN A N 1
ATOM 538 C CA . ASN A 1 66 ? 68.570 17.049 15.253 1.00 10.28 66 ASN A CA 1
ATOM 539 C C . ASN A 1 66 ? 69.309 18.295 14.756 1.00 11.18 66 ASN A C 1
ATOM 540 O O . ASN A 1 66 ? 70.525 18.266 14.555 1.00 11.69 66 ASN A O 1
ATOM 545 N N . CYS A 1 67 ? 68.580 19.388 14.553 1.00 10.63 67 CYS A N 1
ATOM 546 C CA . CYS A 1 67 ? 69.190 20.590 13.996 1.00 11.72 67 CYS A CA 1
ATOM 547 C C . CYS A 1 67 ? 68.876 21.890 14.717 1.00 11.97 67 CYS A C 1
ATOM 548 O O . CYS A 1 67 ? 67.896 21.985 15.445 1.00 12.64 67 CYS A O 1
ATOM 551 N N . PRO A 1 68 ? 69.712 22.921 14.497 1.00 12.70 68 PRO A N 1
ATOM 552 C CA . PRO A 1 68 ? 69.519 24.237 15.112 1.00 12.10 68 PRO A CA 1
ATOM 553 C C . PRO A 1 68 ? 68.227 24.828 14.536 1.00 11.49 68 PRO A C 1
ATOM 554 O O . PRO A 1 68 ? 67.894 24.591 13.376 1.00 10.05 68 PRO A O 1
ATOM 558 N N . PRO A 1 69 ? 67.498 25.621 15.331 1.00 12.05 69 PRO A N 1
ATOM 559 C CA . PRO A 1 69 ? 66.239 26.233 14.884 1.00 11.84 69 PRO A CA 1
ATOM 560 C C . PRO A 1 69 ? 66.337 27.280 13.777 1.00 10.50 69 PRO A C 1
ATOM 561 O O . PRO A 1 69 ? 65.320 27.715 13.242 1.00 12.06 69 PRO A O 1
ATOM 565 N N . ARG A 1 70 ? 67.555 27.666 13.420 1.00 10.52 70 ARG A N 1
ATOM 566 C CA . ARG A 1 70 ? 67.768 28.674 12.393 1.00 12.12 70 ARG A CA 1
ATOM 567 C C . ARG A 1 70 ? 67.526 28.149 10.978 1.00 11.71 70 ARG A C 1
ATOM 568 O O . ARG A 1 70 ? 67.442 28.927 10.033 1.00 13.30 70 ARG A O 1
ATOM 576 N N . TYR A 1 71 ? 67.387 26.833 10.845 1.00 11.91 71 TYR A N 1
ATOM 577 C CA . TYR A 1 71 ? 67.193 26.213 9.533 1.00 11.92 71 TYR A CA 1
ATOM 578 C C . TYR A 1 71 ? 65.780 25.761 9.207 1.00 10.27 71 TYR A C 1
ATOM 579 O O . TYR A 1 71 ? 65.114 25.122 10.018 1.00 10.70 71 TYR A O 1
ATOM 588 N N . ALA A 1 72 ? 65.342 26.073 7.993 1.00 11.27 72 ALA A N 1
ATOM 589 C CA . ALA A 1 72 ? 64.031 25.647 7.540 1.00 10.75 72 ALA A CA 1
ATOM 590 C C . ALA A 1 72 ? 64.210 24.215 7.050 1.00 10.99 72 ALA A C 1
ATOM 591 O O . ALA A 1 72 ? 65.242 23.873 6.468 1.00 11.00 72 ALA A O 1
ATOM 593 N N . PRO A 1 73 ? 63.216 23.355 7.293 1.00 11.97 73 PRO A N 1
ATOM 594 C CA . PRO A 1 73 ? 63.306 21.965 6.849 1.00 12.56 73 PRO A CA 1
ATOM 595 C C . PRO A 1 73 ? 63.631 21.860 5.359 1.00 12.92 73 PRO A C 1
ATOM 596 O O . PRO A 1 73 ? 64.443 21.031 4.955 1.00 12.34 73 PRO A O 1
ATOM 600 N N . SER A 1 74 ? 63.012 22.709 4.542 1.00 13.63 74 SER A N 1
ATOM 601 C CA . SER A 1 74 ? 63.257 22.664 3.103 1.00 14.44 74 SER A CA 1
ATOM 602 C C . SER A 1 74 ? 64.682 23.062 2.742 1.00 14.49 74 SER A C 1
ATOM 603 O O . SER A 1 74 ? 65.248 22.550 1.775 1.00 13.18 74 SER A O 1
ATOM 606 N N . TYR A 1 75 ? 65.266 23.970 3.518 1.00 12.65 75 TYR A N 1
ATOM 607 C CA . TYR A 1 75 ? 66.632 24.378 3.258 1.00 11.76 75 TYR A CA 1
ATOM 608 C C . TYR A 1 75 ? 67.542 23.189 3.545 1.00 11.96 75 TYR A C 1
ATOM 609 O O . TYR A 1 75 ? 68.468 22.905 2.793 1.00 12.05 75 TYR A O 1
ATOM 618 N N . LEU A 1 76 ? 67.276 22.498 4.647 1.00 11.63 76 LEU A N 1
ATOM 619 C CA . LEU A 1 76 ? 68.091 21.346 5.016 1.00 11.80 76 LEU A CA 1
ATOM 620 C C . LEU A 1 76 ? 68.012 20.256 3.954 1.00 10.66 76 LEU A C 1
ATOM 621 O O . LEU A 1 76 ? 69.037 19.732 3.518 1.00 11.32 76 LEU A O 1
ATOM 626 N N . ALA A 1 77 ? 66.799 19.922 3.529 1.00 11.06 77 ALA A N 1
ATOM 627 C CA . ALA A 1 77 ? 66.628 18.885 2.515 1.00 12.04 77 ALA A CA 1
ATOM 628 C C . ALA A 1 77 ? 67.389 19.243 1.242 1.00 13.32 77 ALA A C 1
ATOM 629 O O . ALA A 1 77 ? 68.136 18.425 0.701 1.00 12.65 77 ALA A O 1
ATOM 631 N N . ASN A 1 78 ? 67.220 20.474 0.771 1.00 14.64 78 ASN A N 1
ATOM 632 C CA . ASN A 1 78 ? 67.886 20.890 -0.453 1.00 15.55 78 ASN A CA 1
ATOM 633 C C . ASN A 1 78 ? 69.399 21.035 -0.335 1.00 14.58 78 ASN A C 1
ATOM 634 O O . ASN A 1 78 ? 70.115 20.859 -1.320 1.00 14.82 78 ASN A O 1
ATOM 639 N N . TYR A 1 79 ? 69.893 21.336 0.862 1.00 13.42 79 TYR A N 1
ATOM 640 C CA . TYR A 1 79 ? 71.331 21.475 1.048 1.00 14.27 79 TYR A CA 1
ATOM 641 C C . TYR A 1 79 ? 71.983 20.101 1.156 1.00 14.12 79 TYR A C 1
ATOM 642 O O . TYR A 1 79 ? 73.016 19.847 0.535 1.00 14.97 79 TYR A O 1
ATOM 651 N N . PHE A 1 80 ? 71.384 19.219 1.951 1.00 12.72 80 PHE A N 1
ATOM 652 C CA . PHE A 1 80 ? 71.910 17.871 2.101 1.00 12.43 80 PHE A CA 1
ATOM 653 C C . PHE A 1 80 ? 71.877 17.194 0.726 1.00 12.17 80 PHE A C 1
ATOM 654 O O . PHE A 1 80 ? 72.842 16.547 0.321 1.00 14.05 80 PHE A O 1
ATOM 662 N N . LYS A 1 81 ? 70.773 17.360 0.002 1.00 12.74 81 LYS A N 1
ATOM 663 C CA . LYS A 1 81 ? 70.649 16.750 -1.326 1.00 12.84 81 LYS A CA 1
ATOM 664 C C . LYS A 1 81 ? 71.533 17.409 -2.381 1.00 13.96 81 LYS A C 1
ATOM 665 O O . LYS A 1 81 ? 72.211 16.723 -3.148 1.00 13.08 81 LYS A O 1
ATOM 671 N N . GLY A 1 82 ? 71.526 18.737 -2.411 1.00 14.32 82 GLY A N 1
ATOM 672 C CA . GLY A 1 82 ? 72.309 19.472 -3.390 1.00 14.92 82 GLY A CA 1
ATOM 673 C C . GLY A 1 82 ? 73.814 19.360 -3.253 1.00 15.76 82 GLY A C 1
ATOM 674 O O . GLY A 1 82 ? 74.519 19.151 -4.244 1.00 15.47 82 GLY A O 1
ATOM 675 N N . LYS A 1 83 ? 74.324 19.498 -2.035 1.00 15.42 83 LYS A N 1
ATOM 676 C CA . LYS A 1 83 ? 75.761 19.404 -1.843 1.00 16.75 83 LYS A CA 1
ATOM 677 C C . LYS A 1 83 ? 76.261 17.964 -1.958 1.00 16.04 83 LYS A C 1
ATOM 678 O O . LYS A 1 83 ? 77.350 17.730 -2.483 1.00 16.90 83 LYS A O 1
ATOM 684 N N . SER A 1 84 ? 75.482 16.999 -1.477 1.00 14.06 84 SER A N 1
ATOM 685 C CA . SER A 1 84 ? 75.923 15.613 -1.584 1.00 14.55 84 SER A CA 1
ATOM 686 C C . SER A 1 84 ? 75.964 15.214 -3.054 1.00 14.99 84 SER A C 1
ATOM 687 O O . SER A 1 84 ? 76.889 14.526 -3.488 1.00 14.82 84 SER A O 1
ATOM 690 N N . ALA A 1 85 ? 74.975 15.659 -3.823 1.00 15.04 85 ALA A N 1
ATOM 691 C CA . ALA A 1 85 ? 74.926 15.341 -5.249 1.00 15.73 85 ALA A CA 1
ATOM 692 C C . ALA A 1 85 ? 76.162 15.878 -5.967 1.00 17.74 85 ALA A C 1
ATOM 693 O O . ALA A 1 85 ? 76.785 15.172 -6.762 1.00 17.08 85 ALA A O 1
ATOM 695 N N . ARG A 1 86 ? 76.517 17.127 -5.685 1.00 18.10 86 ARG A N 1
ATOM 696 C CA . ARG A 1 86 ? 77.684 17.742 -6.313 1.00 19.52 86 ARG A CA 1
ATOM 697 C C . ARG A 1 86 ? 78.953 16.951 -6.017 1.00 20.01 86 ARG A C 1
ATOM 698 O O . ARG A 1 86 ? 79.746 16.660 -6.917 1.00 21.00 86 ARG A O 1
ATOM 706 N N . LEU A 1 87 ? 79.138 16.595 -4.752 1.00 18.74 87 LEU A N 1
ATOM 707 C CA . LEU A 1 87 ? 80.312 15.847 -4.331 1.00 18.71 87 LEU A CA 1
ATOM 708 C C . LEU A 1 87 ? 80.312 14.420 -4.871 1.00 19.11 87 LEU A C 1
ATOM 709 O O . LEU A 1 87 ? 81.344 13.923 -5.323 1.00 18.29 87 LEU A O 1
ATOM 714 N N . ILE A 1 88 ? 79.155 13.768 -4.830 1.00 17.84 88 ILE A N 1
ATOM 715 C CA . ILE A 1 88 ? 79.050 12.393 -5.311 1.00 18.70 88 ILE A CA 1
ATOM 716 C C . ILE A 1 88 ? 79.259 12.304 -6.825 1.00 19.84 88 ILE A C 1
ATOM 717 O O . ILE A 1 88 ? 79.969 11.419 -7.307 1.00 19.33 88 ILE A O 1
ATOM 722 N N . LEU A 1 89 ? 78.644 13.217 -7.568 1.00 19.10 89 LEU A N 1
ATOM 723 C CA . LEU A 1 89 ? 78.777 13.228 -9.020 1.00 21.33 89 LEU A CA 1
ATOM 724 C C . LEU A 1 89 ? 80.214 13.518 -9.428 1.00 22.65 89 LEU A C 1
ATOM 725 O O . LEU A 1 89 ? 80.691 13.040 -10.457 1.00 21.27 89 LEU A O 1
ATOM 730 N N . LYS A 1 90 ? 80.907 14.303 -8.613 1.00 22.86 90 LYS A N 1
ATOM 731 C CA . LYS A 1 90 ? 82.289 14.644 -8.907 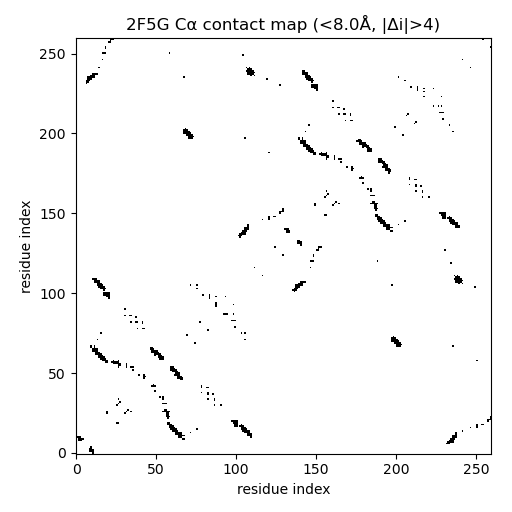1.00 24.55 90 LYS A CA 1
ATOM 732 C C . LYS A 1 90 ? 83.210 13.452 -8.672 1.00 24.57 90 LYS A C 1
ATOM 733 O O . LYS A 1 90 ? 84.150 13.224 -9.432 1.00 24.15 90 LYS A O 1
ATOM 739 N N . LYS A 1 91 ? 82.938 12.686 -7.622 1.00 23.83 91 LYS A N 1
ATOM 740 C CA . LYS A 1 91 ? 83.775 11.538 -7.311 1.00 23.72 91 LYS A CA 1
ATOM 741 C C . LYS A 1 91 ? 83.449 10.325 -8.173 1.00 23.21 91 LYS A C 1
ATOM 742 O O . LYS A 1 91 ? 84.311 9.482 -8.410 1.00 23.11 91 LYS A O 1
ATOM 748 N N . PHE A 1 92 ? 82.210 10.239 -8.644 1.00 22.20 92 PHE A N 1
ATOM 749 C CA . PHE A 1 92 ? 81.803 9.118 -9.483 1.00 21.80 92 PHE A CA 1
ATOM 750 C C . PHE A 1 92 ? 81.192 9.604 -10.793 1.00 22.68 92 PHE A C 1
ATOM 751 O O . PHE A 1 92 ? 79.971 9.704 -10.930 1.00 21.62 92 PHE A O 1
ATOM 759 N N . PRO A 1 93 ? 82.051 9.903 -11.784 1.00 23.99 93 PRO A N 1
ATOM 760 C CA . PRO A 1 93 ? 81.658 10.391 -13.109 1.00 25.35 93 PRO A CA 1
ATOM 761 C C . PRO A 1 93 ? 80.637 9.541 -13.859 1.00 26.64 93 PRO A C 1
ATOM 762 O O . PRO A 1 93 ? 79.934 10.045 -14.739 1.00 27.96 93 PRO A O 1
ATOM 766 N N . GLN A 1 94 ? 80.548 8.259 -13.519 1.00 25.69 94 GLN A N 1
ATOM 767 C CA . GLN A 1 94 ? 79.593 7.391 -14.192 1.00 26.03 94 GLN A CA 1
ATOM 768 C C . GLN A 1 94 ? 78.151 7.693 -13.793 1.00 27.43 94 GLN A C 1
ATOM 769 O O . GLN A 1 94 ? 77.219 7.241 -14.456 1.00 26.25 94 GLN A O 1
ATOM 775 N N . LEU A 1 95 ? 77.962 8.448 -12.713 1.00 28.36 95 LEU A N 1
ATOM 776 C CA . LEU A 1 95 ? 76.614 8.796 -12.280 1.00 32.15 95 LEU A CA 1
ATOM 777 C C . LEU A 1 95 ? 76.104 9.901 -13.179 1.00 36.11 95 LEU A C 1
ATOM 778 O O . LEU A 1 95 ? 75.038 10.483 -12.974 1.00 36.64 95 LEU A O 1
ATOM 783 N N . ASN A 1 96 ? 76.923 10.153 -14.189 1.00 39.06 96 ASN A N 1
ATOM 784 C CA . ASN A 1 96 ? 76.653 11.140 -15.249 1.00 42.86 96 ASN A CA 1
ATOM 785 C C . ASN A 1 96 ? 75.137 11.430 -15.255 1.00 43.72 96 ASN A C 1
ATOM 786 O O . ASN A 1 96 ? 74.615 12.192 -14.419 1.00 44.99 96 ASN A O 1
ATOM 791 N N . LYS A 1 97 ? 74.477 10.743 -16.216 1.00 44.91 97 LYS A N 1
ATOM 792 C CA . LYS A 1 97 ? 73.008 10.658 -16.414 1.00 45.30 97 LYS A CA 1
ATOM 793 C C . LYS A 1 97 ? 72.158 11.733 -15.766 1.00 44.40 97 LYS A C 1
ATOM 794 O O . LYS A 1 97 ? 71.047 11.464 -15.313 1.00 45.62 97 LYS A O 1
ATOM 800 N N . GLY A 1 98 ? 72.682 12.936 -15.708 1.00 43.03 98 GLY A N 1
ATOM 801 C CA . GLY A 1 98 ? 71.892 14.075 -15.188 1.00 40.48 98 GLY A CA 1
ATOM 802 C C . GLY A 1 98 ? 71.905 14.232 -13.676 1.00 39.22 98 GLY A C 1
ATOM 803 O O . GLY A 1 98 ? 72.914 13.937 -13.022 1.00 39.37 98 GLY A O 1
ATOM 804 N N . LYS A 1 99 ? 70.799 14.674 -13.087 1.00 37.34 99 LYS A N 1
ATOM 805 C CA . LYS A 1 99 ? 70.700 14.831 -11.642 1.00 34.96 99 LYS A CA 1
ATOM 806 C C . LYS A 1 99 ? 70.799 13.504 -10.894 1.00 31.57 99 LYS A C 1
ATOM 807 O O . LYS A 1 99 ? 70.339 12.469 -11.377 1.00 31.98 99 LYS A O 1
ATOM 813 N N . LEU A 1 100 ? 71.400 13.543 -9.708 1.00 27.43 100 LEU A N 1
ATOM 814 C CA . LEU A 1 100 ? 71.559 12.341 -8.896 1.00 22.63 100 LEU A CA 1
ATOM 815 C C . LEU A 1 100 ? 70.270 11.986 -8.169 1.00 20.75 100 LEU A C 1
ATOM 816 O O . LEU A 1 100 ? 69.888 10.818 -8.095 1.00 18.59 100 LEU A O 1
ATOM 821 N N . TRP A 1 101 ? 69.602 13.000 -7.630 1.00 19.14 101 TRP A N 1
ATOM 822 C CA . TRP A 1 101 ? 68.357 12.784 -6.904 1.00 18.34 101 TRP A CA 1
ATOM 823 C C . TRP A 1 101 ? 67.173 13.318 -7.697 1.00 19.25 101 TRP A C 1
ATOM 824 O O . TRP A 1 101 ? 67.342 14.088 -8.644 1.00 20.44 101 TRP A O 1
ATOM 835 N N . THR A 1 102 ? 65.973 12.901 -7.313 1.00 19.78 102 THR A N 1
ATOM 836 C CA . THR A 1 102 ? 64.773 13.415 -7.956 1.00 20.76 102 THR A CA 1
ATOM 837 C C . THR A 1 102 ? 64.586 14.736 -7.214 1.00 21.72 102 THR A C 1
ATOM 838 O O . THR A 1 102 ? 65.320 15.016 -6.264 1.00 21.32 102 THR A O 1
ATOM 842 N N . ARG A 1 103 ? 63.622 15.548 -7.625 1.00 22.02 103 ARG A N 1
ATOM 843 C CA . ARG A 1 103 ? 63.419 16.832 -6.962 1.00 24.08 103 ARG A CA 1
ATOM 844 C C . ARG A 1 103 ? 62.532 16.746 -5.724 1.00 22.93 103 ARG A C 1
ATOM 845 O O . ARG A 1 103 ? 62.375 17.727 -4.999 1.00 24.51 103 ARG A O 1
ATOM 853 N N . SER A 1 104 ? 61.966 15.573 -5.466 1.00 20.87 104 SER A N 1
ATOM 854 C CA . SER A 1 104 ? 61.078 15.413 -4.320 1.00 19.49 104 SER A CA 1
ATOM 855 C C . SER A 1 104 ? 61.763 14.930 -3.050 1.00 17.29 104 SER A C 1
ATOM 856 O O . SER A 1 104 ? 62.902 14.463 -3.073 1.00 16.83 104 SER A O 1
ATOM 859 N N . TYR A 1 105 ? 61.048 15.065 -1.939 1.00 15.79 105 TYR A N 1
ATOM 860 C CA . TYR A 1 105 ? 61.531 14.600 -0.647 1.00 13.62 105 TYR A CA 1
ATOM 861 C C . TYR A 1 105 ? 60.415 14.625 0.378 1.00 13.71 105 TYR A C 1
ATOM 862 O O . TYR A 1 105 ? 59.411 15.323 0.228 1.00 13.86 105 TYR A O 1
AT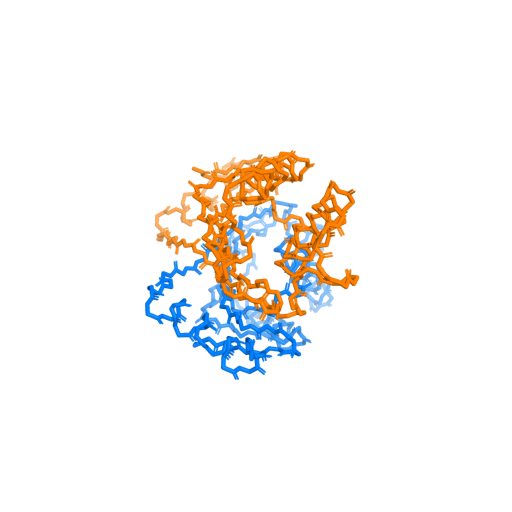OM 871 N N . PHE A 1 106 ? 60.607 13.826 1.414 1.00 12.59 106 PHE A N 1
ATOM 872 C CA . PHE A 1 106 ? 59.665 13.709 2.509 1.00 11.46 106 PHE A CA 1
ATOM 873 C C . PHE A 1 106 ? 60.336 14.339 3.724 1.00 10.95 106 PHE A C 1
ATOM 874 O O . PHE A 1 106 ? 61.535 14.160 3.932 1.00 10.49 106 PHE A O 1
ATOM 882 N N . VAL A 1 107 ? 59.578 15.106 4.498 1.00 11.01 107 VAL A N 1
ATOM 883 C CA . VAL A 1 107 ? 60.130 15.698 5.710 1.00 11.43 107 VAL A CA 1
ATOM 884 C C . VAL A 1 107 ? 59.051 15.716 6.780 1.00 10.01 107 VAL A C 1
ATOM 885 O O . VAL A 1 107 ? 57.912 16.117 6.528 1.00 9.78 107 VAL A O 1
ATOM 889 N N . ALA A 1 108 ? 59.408 15.252 7.971 1.00 10.08 108 ALA A N 1
ATOM 890 C CA . ALA A 1 108 ? 58.465 15.217 9.073 1.00 9.01 108 ALA A CA 1
ATOM 891 C C . ALA A 1 108 ? 59.182 15.473 10.386 1.00 10.47 108 ALA A C 1
ATOM 892 O O . ALA A 1 108 ? 60.274 14.953 10.632 1.00 11.21 108 ALA A O 1
ATOM 894 N N . THR A 1 109 ? 58.555 16.280 11.230 1.00 9.65 109 THR A N 1
ATOM 895 C CA . THR A 1 109 ? 59.112 16.604 12.528 1.00 9.24 109 THR A CA 1
ATOM 896 C C . THR A 1 109 ? 58.928 15.419 13.465 1.00 9.32 109 THR A C 1
ATOM 897 O O . THR A 1 109 ? 58.028 14.600 13.277 1.00 10.22 109 THR A O 1
ATOM 901 N N . ALA A 1 110 ? 59.779 15.335 14.484 1.00 9.39 110 ALA A N 1
ATOM 902 C CA . ALA A 1 110 ? 59.705 14.243 15.446 1.00 9.41 110 ALA A CA 1
ATOM 903 C C . ALA A 1 110 ? 59.969 14.757 16.854 1.00 9.79 110 ALA A C 1
ATOM 904 O O . ALA A 1 110 ? 60.796 15.653 17.050 1.00 9.81 110 ALA A O 1
ATOM 906 N N . GLY A 1 111 ? 59.265 14.176 17.822 1.00 9.29 111 GLY A N 1
ATOM 907 C CA . GLY A 1 111 ? 59.429 14.570 19.209 1.00 11.04 111 GLY A CA 1
ATOM 908 C C . GLY A 1 111 ? 58.165 14.427 20.038 1.00 11.46 111 GLY A C 1
ATOM 909 O O . GLY A 1 111 ? 57.047 14.470 19.519 1.00 10.59 111 GLY A O 1
ATOM 910 N N . ASN A 1 112 ? 58.354 14.237 21.341 1.00 11.59 112 ASN A N 1
ATOM 911 C CA . ASN A 1 112 ? 57.257 14.102 22.291 1.00 12.94 112 ASN A CA 1
ATOM 912 C C . ASN A 1 112 ? 57.670 14.842 23.563 1.00 12.79 112 ASN A C 1
ATOM 913 O O . ASN A 1 112 ? 57.880 14.226 24.608 1.00 11.66 112 ASN A O 1
ATOM 918 N N . VAL A 1 113 ? 57.801 16.163 23.466 1.00 14.08 113 VAL A N 1
ATOM 919 C CA . VAL A 1 113 ? 58.209 16.970 24.614 1.00 14.76 113 VAL A CA 1
ATOM 920 C C . VAL A 1 113 ? 57.201 16.854 25.754 1.00 13.87 113 VAL A C 1
ATOM 921 O O . VAL A 1 113 ? 55.998 16.792 25.526 1.00 14.24 113 VAL A O 1
ATOM 925 N N . SER A 1 114 ? 57.705 16.816 26.983 1.00 14.48 114 SER A N 1
ATOM 926 C CA . SER A 1 114 ? 56.849 16.691 28.156 1.00 14.39 114 SER A CA 1
ATOM 927 C C . SER A 1 114 ? 56.410 18.044 28.690 1.00 15.17 114 SER A C 1
ATOM 928 O O . SER A 1 114 ? 57.070 19.059 28.466 1.00 12.86 114 SER A O 1
ATOM 931 N N . SER A 1 115 ? 55.289 18.045 29.401 1.00 14.61 115 SER A N 1
ATOM 932 C CA . SER A 1 115 ? 54.762 19.267 29.988 1.00 15.95 115 SER A CA 1
ATOM 933 C C . SER A 1 115 ? 55.726 19.779 31.056 1.00 16.29 115 SER A C 1
ATOM 934 O O . SER A 1 115 ? 55.797 20.983 31.304 1.00 14.98 115 SER A O 1
ATOM 937 N N . GLU A 1 116 ? 56.466 18.867 31.688 1.00 16.43 116 GLU A N 1
ATOM 938 C CA . GLU A 1 116 ? 57.417 19.257 32.727 1.00 18.38 116 GLU A CA 1
ATOM 939 C C . GLU A 1 116 ? 58.527 20.129 32.150 1.00 16.92 116 GLU A C 1
ATOM 940 O O . GLU A 1 116 ? 58.975 21.081 32.791 1.00 15.76 116 GLU A O 1
ATOM 946 N N . VAL A 1 117 ? 58.967 19.802 30.939 1.00 15.64 117 VAL A N 1
ATOM 947 C CA . VAL A 1 117 ? 60.018 20.569 30.285 1.00 14.46 117 VAL A CA 1
ATOM 948 C C . VAL A 1 117 ? 59.494 21.968 29.960 1.00 13.36 117 VAL A C 1
ATOM 949 O O . VAL A 1 117 ? 60.186 22.971 30.166 1.00 12.28 117 VAL A O 1
ATOM 953 N N . ILE A 1 118 ? 58.268 22.032 29.456 1.00 12.29 118 ILE A N 1
ATOM 954 C CA . ILE A 1 118 ? 57.652 23.307 29.118 1.00 10.70 118 ILE A CA 1
ATOM 955 C C . ILE A 1 118 ? 57.424 24.134 30.388 1.00 10.66 118 ILE A C 1
ATOM 956 O O . ILE A 1 118 ? 57.714 25.325 30.418 1.00 10.59 118 ILE A O 1
ATOM 961 N N . LYS A 1 119 ? 56.928 23.491 31.439 1.00 10.93 119 LYS A N 1
ATOM 962 C CA . LYS A 1 119 ? 56.676 24.179 32.704 1.00 13.77 119 LYS A CA 1
ATOM 963 C C . LYS A 1 119 ? 57.977 24.754 33.262 1.00 14.86 119 LYS A C 1
ATOM 964 O O . LYS A 1 119 ? 58.018 25.898 33.723 1.00 14.49 119 LYS A O 1
ATOM 970 N N . LYS A 1 120 ? 59.037 23.954 33.215 1.00 14.68 120 LYS A N 1
ATOM 971 C CA . LYS A 1 120 ? 60.345 24.380 33.690 1.00 15.50 120 LYS A CA 1
ATOM 972 C C . LYS A 1 120 ? 60.840 25.582 32.890 1.00 14.50 120 LYS A C 1
ATOM 973 O O . LYS A 1 120 ? 61.361 26.541 33.455 1.00 15.02 120 LYS A O 1
ATOM 979 N N . TYR A 1 121 ? 60.681 25.525 31.571 1.00 12.36 121 TYR A N 1
ATOM 980 C CA . TYR A 1 121 ? 61.112 26.621 30.714 1.00 11.47 121 TYR A CA 1
ATOM 981 C C . TYR A 1 121 ? 60.429 27.924 31.117 1.00 11.03 121 TYR A C 1
ATOM 982 O O . TYR A 1 121 ? 61.079 28.963 31.258 1.00 12.12 121 TYR A O 1
ATOM 991 N N . ILE A 1 122 ? 59.112 27.864 31.289 1.00 10.26 122 ILE A N 1
ATOM 992 C CA . ILE A 1 122 ? 58.332 29.039 31.657 1.00 10.10 122 ILE A CA 1
ATOM 993 C C . ILE A 1 122 ? 58.818 29.628 32.975 1.00 11.80 122 ILE A C 1
ATOM 994 O O . ILE A 1 122 ? 59.012 30.835 33.088 1.00 11.68 122 ILE A O 1
ATOM 999 N N . GLU A 1 123 ? 59.021 28.769 33.967 1.00 12.09 123 GLU A N 1
ATOM 1000 C CA . GLU A 1 123 ? 59.484 29.237 35.269 1.00 14.58 123 GLU A CA 1
ATOM 1001 C C . GLU A 1 123 ? 60.893 29.815 35.206 1.00 15.46 123 GLU A C 1
ATOM 1002 O O . GLU A 1 123 ? 61.195 30.802 35.878 1.00 15.92 123 GLU A O 1
ATOM 1008 N N . GLU A 1 124 ? 61.752 29.208 34.392 1.00 15.69 124 GLU A N 1
ATOM 1009 C CA . GLU A 1 124 ? 63.120 29.689 34.241 1.00 17.35 124 GLU A CA 1
ATOM 1010 C C . GLU A 1 124 ? 63.118 31.077 33.618 1.00 16.18 124 GLU A C 1
ATOM 1011 O O . GLU A 1 124 ? 63.903 31.943 34.002 1.00 15.66 124 GLU A O 1
ATOM 1017 N N . GLN A 1 125 ? 62.233 31.297 32.650 1.00 14.52 125 GLN A N 1
ATOM 1018 C CA . GLN A 1 125 ? 62.172 32.602 32.008 1.00 13.33 125 GLN A CA 1
ATOM 1019 C C . GLN A 1 125 ? 61.683 33.675 32.978 1.00 13.17 125 GLN A C 1
ATOM 1020 O O . GLN A 1 125 ? 62.175 34.799 32.951 1.00 14.17 125 GLN A O 1
ATOM 1026 N N . TRP A 1 126 ? 60.724 33.333 33.835 1.00 13.63 126 TRP A N 1
ATOM 1027 C CA . TRP A 1 126 ? 60.223 34.312 34.795 1.00 13.33 126 TRP A CA 1
ATOM 1028 C C . TRP A 1 126 ? 61.244 34.563 35.890 1.00 15.55 126 TRP A C 1
ATOM 1029 O O . TRP A 1 126 ? 61.338 35.669 36.419 1.00 14.45 126 TRP A O 1
ATOM 1040 N N . ARG A 1 127 ? 62.021 33.540 36.221 1.00 15.55 127 ARG A N 1
ATOM 1041 C CA . ARG A 1 127 ? 63.037 33.696 37.253 1.00 19.55 127 ARG A CA 1
ATOM 1042 C C . ARG A 1 127 ? 64.121 34.643 36.741 1.00 20.28 127 ARG A C 1
ATOM 1043 O O . ARG A 1 127 ? 64.664 35.448 37.498 1.00 20.25 127 ARG A O 1
ATOM 1051 N N . LYS A 1 128 ? 64.415 34.561 35.445 1.00 21.65 128 LYS A N 1
ATOM 1052 C CA . LYS A 1 128 ? 65.434 35.408 34.829 1.00 24.44 128 LYS A CA 1
ATOM 1053 C C . LYS A 1 128 ? 64.929 36.819 34.541 1.00 25.15 128 LYS A C 1
ATOM 1054 O O . LYS A 1 128 ? 65.644 37.799 34.744 1.00 26.90 128 LYS A O 1
ATOM 1060 N N . GLU A 1 129 ? 63.696 36.913 34.061 1.00 26.07 129 GLU A N 1
ATOM 1061 C CA . GLU A 1 129 ? 63.080 38.189 33.717 1.00 27.61 129 GLU A CA 1
ATOM 1062 C C . GLU A 1 129 ? 62.674 39.034 34.922 1.00 27.94 129 GLU A C 1
ATOM 1063 O O . GLU A 1 129 ? 62.852 40.251 34.925 1.00 27.68 129 GLU A O 1
ATOM 1069 N N . GLY A 1 130 ? 62.130 38.387 35.945 1.00 28.06 130 GLY A N 1
ATOM 1070 C CA . GLY A 1 130 ? 61.687 39.119 37.114 1.00 29.86 130 GLY A CA 1
ATOM 1071 C C . GLY A 1 130 ? 60.272 39.594 36.850 1.00 31.65 130 GLY A C 1
ATOM 1072 O O . GLY A 1 130 ? 59.792 39.506 35.717 1.00 29.87 130 GLY A O 1
ATOM 1073 N N . GLU A 1 131 ? 59.597 40.095 37.878 1.00 32.92 131 GLU A N 1
ATOM 1074 C CA . GLU A 1 131 ? 58.228 40.564 37.715 1.00 35.07 131 GLU A CA 1
ATOM 1075 C C . GLU A 1 131 ? 57.891 41.767 38.590 1.00 37.11 131 GLU A C 1
ATOM 1076 O O . GLU A 1 131 ? 58.708 42.127 39.466 1.00 37.71 131 GLU A O 1
ATOM 1082 N N . GLU B 1 2 ? 47.253 15.443 9.271 1.00 34.01 2 GLU B N 1
ATOM 1083 C CA . GLU B 1 2 ? 47.736 14.451 8.267 1.00 33.80 2 GLU B CA 1
ATOM 1084 C C . GLU B 1 2 ? 48.868 15.014 7.415 1.00 32.64 2 GLU B C 1
ATOM 1085 O O . GLU B 1 2 ? 49.073 16.228 7.355 1.00 31.06 2 GLU B O 1
ATOM 1091 N N . LEU B 1 3 ? 49.603 14.120 6.762 1.00 30.70 3 LEU B N 1
ATOM 1092 C CA . LEU B 1 3 ? 50.696 14.528 5.892 1.00 30.83 3 LEU B CA 1
ATOM 1093 C C . LEU B 1 3 ? 50.125 15.418 4.800 1.00 30.28 3 LEU B C 1
ATOM 1094 O O . LEU B 1 3 ? 49.065 15.127 4.245 1.00 30.42 3 LEU B O 1
ATOM 1099 N N . LYS B 1 4 ? 50.822 16.506 4.501 1.00 28.80 4 LYS B N 1
ATOM 1100 C CA . LYS B 1 4 ? 50.381 17.422 3.461 1.00 29.61 4 LYS B CA 1
ATOM 1101 C C . LYS B 1 4 ? 51.312 17.265 2.272 1.00 31.55 4 LYS B C 1
ATOM 1102 O O . LYS B 1 4 ? 52.442 16.801 2.420 1.00 30.07 4 LYS B O 1
ATOM 1108 N N . SER B 1 5 ? 50.845 17.642 1.089 1.00 34.14 5 SER B N 1
ATOM 1109 C CA . SER B 1 5 ? 51.668 17.471 -0.097 1.00 37.68 5 SER B CA 1
ATOM 1110 C C . SER B 1 5 ? 51.732 18.659 -1.035 1.00 39.23 5 SER B C 1
ATOM 1111 O O . SER B 1 5 ? 50.979 19.626 -0.911 1.00 40.63 5 SER B O 1
ATOM 1114 N N . THR B 1 6 ? 52.658 18.554 -1.980 1.00 40.47 6 THR B N 1
ATOM 1115 C CA . THR B 1 6 ? 52.879 19.557 -3.008 1.00 41.62 6 THR B CA 1
ATOM 1116 C C . THR B 1 6 ? 53.409 18.762 -4.194 1.00 42.57 6 THR B C 1
ATOM 1117 O O . THR B 1 6 ? 53.518 17.537 -4.119 1.00 42.79 6 THR B O 1
ATOM 1121 N N . ARG B 1 7 ? 53.746 19.448 -5.278 1.00 43.04 7 ARG B N 1
ATOM 1122 C CA . ARG B 1 7 ? 54.251 18.772 -6.464 1.00 43.71 7 ARG B CA 1
ATOM 1123 C C . ARG B 1 7 ? 55.494 17.930 -6.165 1.00 42.72 7 ARG B C 1
ATOM 1124 O O . ARG B 1 7 ? 55.643 16.827 -6.694 1.00 42.90 7 ARG B O 1
ATOM 1132 N N . HIS B 1 8 ? 56.380 18.438 -5.312 1.00 40.88 8 HIS B N 1
ATOM 1133 C CA . HIS B 1 8 ? 57.603 17.709 -4.980 1.00 38.75 8 HIS B CA 1
ATOM 1134 C C . HIS B 1 8 ? 57.906 17.588 -3.487 1.00 36.89 8 HIS B C 1
ATOM 1135 O O . HIS B 1 8 ? 59.074 17.580 -3.088 1.00 35.52 8 HIS B O 1
ATOM 1142 N N . THR B 1 9 ? 56.872 17.482 -2.658 1.00 32.80 9 THR B N 1
ATOM 1143 C CA . THR B 1 9 ? 57.097 17.363 -1.223 1.00 29.99 9 THR B CA 1
ATOM 1144 C C . THR B 1 9 ? 55.935 16.732 -0.466 1.00 26.57 9 THR B C 1
ATOM 1145 O O . THR B 1 9 ? 54.770 16.924 -0.811 1.00 27.02 9 THR B O 1
ATOM 1149 N N . LYS B 1 10 ? 56.283 15.968 0.564 1.00 22.26 10 LYS B N 1
ATOM 1150 C CA . LYS B 1 10 ? 55.328 15.306 1.447 1.00 20.11 10 LYS B CA 1
ATOM 1151 C C . LYS B 1 10 ? 55.829 15.748 2.814 1.00 18.18 10 LYS B C 1
ATOM 1152 O O . LYS B 1 10 ? 56.996 15.530 3.136 1.00 13.87 10 LYS B O 1
ATOM 1158 N N . TYR B 1 11 ? 54.973 16.368 3.617 1.00 16.25 11 TYR B N 1
ATOM 1159 C CA . TYR B 1 11 ? 55.443 16.857 4.904 1.00 17.06 11 TYR B CA 1
ATOM 1160 C C . TYR B 1 11 ? 54.434 16.929 6.034 1.00 15.35 11 TYR B C 1
ATOM 1161 O O . TYR B 1 11 ? 53.227 17.023 5.823 1.00 14.84 11 TYR B O 1
ATOM 1170 N N . LEU B 1 12 ? 54.970 16.899 7.248 1.00 14.72 12 LEU B N 1
ATOM 1171 C CA . LEU B 1 12 ? 54.175 17.013 8.453 1.00 15.33 12 LEU B CA 1
ATOM 1172 C C . LEU B 1 12 ? 55.147 17.650 9.436 1.00 13.49 12 LEU B C 1
ATOM 1173 O O . LEU B 1 12 ? 55.978 16.967 10.034 1.00 13.40 12 LEU B O 1
ATOM 1178 N N . CYS B 1 13 ? 55.065 18.971 9.565 1.00 11.10 13 CYS B N 1
ATOM 1179 C CA . CYS B 1 13 ? 55.952 19.697 10.462 1.00 10.13 13 CYS B CA 1
ATOM 1180 C C . CYS B 1 13 ? 55.158 20.392 11.558 1.00 10.26 13 CYS B C 1
ATOM 1181 O O . CYS B 1 13 ? 54.508 21.415 11.317 1.00 10.99 13 CYS B O 1
ATOM 1184 N N . ASN B 1 14 ? 55.202 19.816 12.757 1.00 8.94 14 ASN B N 1
ATOM 1185 C CA . ASN B 1 14 ? 54.504 20.368 13.913 1.00 8.77 14 ASN B CA 1
ATOM 1186 C C . ASN B 1 14 ? 55.524 20.893 14.920 1.00 7.27 14 ASN B C 1
ATOM 1187 O O . ASN B 1 14 ? 56.543 20.246 15.174 1.00 7.82 14 ASN B O 1
ATOM 1192 N N . TYR B 1 15 ? 55.241 22.060 15.494 1.00 7.87 15 TYR B N 1
ATOM 1193 C CA . TYR B 1 15 ? 56.141 22.660 16.475 1.00 7.57 15 TYR B CA 1
ATOM 1194 C C . TYR B 1 15 ? 55.396 23.248 17.656 1.00 7.53 15 TYR B C 1
ATOM 1195 O O . TYR B 1 15 ? 54.296 23.785 17.514 1.00 8.37 15 TYR B O 1
ATOM 1204 N N . HIS B 1 16 ? 56.020 23.139 18.822 1.00 8.49 16 HIS B N 1
ATOM 1205 C CA . HIS B 1 16 ? 55.506 23.735 20.049 1.00 9.05 16 HIS B CA 1
ATOM 1206 C C . HIS B 1 16 ? 56.344 24.994 20.210 1.00 8.20 16 HIS B C 1
ATOM 1207 O O . HIS B 1 16 ? 57.572 24.913 20.186 1.00 10.28 16 HIS B O 1
ATOM 1214 N N . PHE B 1 17 ? 55.700 26.151 20.347 1.00 7.49 17 PHE B N 1
ATOM 1215 C CA . PHE B 1 17 ? 56.424 27.399 20.585 1.00 8.47 17 PHE B CA 1
ATOM 1216 C C . PHE B 1 17 ? 55.924 27.923 21.916 1.00 7.76 17 PHE B C 1
ATOM 1217 O O . PHE B 1 17 ? 54.721 27.961 22.157 1.00 7.02 17 PHE B O 1
ATOM 1225 N N . VAL B 1 18 ? 56.847 28.311 22.790 1.00 8.05 18 VAL B N 1
ATOM 1226 C CA . VAL B 1 18 ? 56.464 28.839 24.087 1.00 8.39 18 VAL B CA 1
ATOM 1227 C C . VAL B 1 18 ? 57.288 30.081 24.390 1.00 7.88 18 VAL B C 1
ATOM 1228 O O . VAL B 1 18 ? 58.500 30.099 24.170 1.00 8.51 18 VAL B O 1
ATOM 1232 N N . TRP B 1 19 ? 56.627 31.129 24.868 1.00 8.80 19 TRP B N 1
ATOM 1233 C CA . TRP B 1 19 ? 57.339 32.353 25.221 1.00 8.86 19 TRP B CA 1
ATOM 1234 C C . TRP B 1 19 ? 56.522 33.115 26.255 1.00 9.49 19 TRP B C 1
ATOM 1235 O O . TRP B 1 19 ? 55.349 32.824 26.461 1.00 7.05 19 TRP B O 1
ATOM 1246 N N . ILE B 1 20 ? 57.131 34.090 26.918 1.00 10.10 20 ILE B N 1
ATOM 1247 C CA . ILE B 1 20 ? 56.412 34.825 27.958 1.00 10.71 20 ILE B CA 1
ATOM 1248 C C . ILE B 1 20 ? 56.430 36.341 27.816 1.00 11.82 20 ILE B C 1
ATOM 1249 O O . ILE B 1 20 ? 57.259 36.895 27.092 1.00 11.29 20 ILE B O 1
ATOM 1254 N N . PRO B 1 21 ? 55.419 37.016 28.391 1.00 15.17 21 PRO B N 1
ATOM 1255 C CA . PRO B 1 21 ? 55.356 38.468 28.372 1.00 17.40 21 PRO B CA 1
ATOM 1256 C C . PRO B 1 21 ? 56.509 39.024 29.166 1.00 18.35 21 PRO B C 1
ATOM 1257 O O . PRO B 1 21 ? 57.104 38.308 29.994 1.00 17.60 21 PRO B O 1
ATOM 1261 N N . LYS B 1 22 ? 56.779 40.309 29.042 1.00 21.21 22 LYS B N 1
ATOM 1262 C CA . LYS B 1 22 ? 57.982 40.784 29.693 1.00 26.63 22 LYS B CA 1
ATOM 1263 C C . LYS B 1 22 ? 58.142 41.259 31.142 1.00 29.81 22 LYS B C 1
ATOM 1264 O O . LYS B 1 22 ? 59.088 40.972 31.752 1.00 32.74 22 LYS B O 1
ATOM 1270 N N . HIS B 1 23 ? 57.124 41.919 31.691 1.00 30.28 23 HIS B N 1
ATOM 1271 C CA . HIS B 1 23 ? 57.183 42.574 32.987 1.00 30.68 23 HIS B CA 1
ATOM 1272 C C . HIS B 1 23 ? 56.413 41.947 34.104 1.00 29.54 23 HIS B C 1
ATOM 1273 O O . HIS B 1 23 ? 56.817 41.833 35.290 1.00 30.73 23 HIS B O 1
ATOM 1280 N N . ARG B 1 24 ? 55.225 41.557 33.717 1.00 29.20 24 ARG B N 1
ATOM 1281 C CA . ARG B 1 24 ? 54.269 41.006 34.643 1.00 28.24 24 ARG B CA 1
ATOM 1282 C C . ARG B 1 24 ? 53.642 39.704 34.236 1.00 26.10 24 ARG B C 1
ATOM 1283 O O . ARG B 1 24 ? 53.432 39.436 33.056 1.00 25.43 24 ARG B O 1
ATOM 1291 N N . ARG B 1 25 ? 53.323 38.899 35.239 1.00 24.63 25 ARG B N 1
ATOM 1292 C CA . ARG B 1 25 ? 52.730 37.602 34.987 1.00 23.41 25 ARG B CA 1
ATOM 1293 C C . ARG B 1 25 ? 51.219 37.635 34.767 1.00 22.90 25 ARG B C 1
ATOM 1294 O O . ARG B 1 25 ? 50.622 36.605 34.476 1.00 23.37 25 ARG B O 1
ATOM 1302 N N . ASN B 1 26 ? 50.599 38.805 34.909 1.00 21.04 26 ASN B N 1
ATOM 1303 C CA . ASN B 1 26 ? 49.158 38.923 34.682 1.00 20.05 26 ASN B CA 1
ATOM 1304 C C . ASN B 1 26 ? 48.913 39.897 33.531 1.00 19.71 26 ASN B C 1
ATOM 1305 O O . ASN B 1 26 ? 47.981 40.701 33.564 1.00 19.58 26 ASN B O 1
ATOM 1310 N N . THR B 1 27 ? 49.768 39.813 32.514 1.00 17.64 27 THR B N 1
ATOM 1311 C CA . THR B 1 27 ? 49.684 40.693 31.347 1.00 16.61 27 THR B CA 1
ATOM 1312 C C . THR B 1 27 ? 48.584 40.312 30.357 1.00 15.61 27 THR B C 1
ATOM 1313 O O . THR B 1 27 ? 47.754 41.138 29.985 1.00 15.13 27 THR B O 1
ATOM 1317 N N . LEU B 1 28 ? 48.586 39.053 29.940 1.00 13.79 28 LEU B N 1
ATOM 1318 C CA . LEU B 1 28 ? 47.627 38.568 28.957 1.00 12.29 28 LEU B CA 1
ATOM 1319 C C . LEU B 1 28 ? 46.289 38.156 29.560 1.00 13.39 28 LEU B C 1
ATOM 1320 O O . LEU B 1 28 ? 46.014 36.972 29.752 1.00 11.81 28 LEU B O 1
ATOM 1325 N N . VAL B 1 29 ? 45.452 39.148 29.847 1.00 12.70 29 VAL B N 1
ATOM 1326 C CA . VAL B 1 29 ? 44.151 38.889 30.441 1.00 14.22 29 VAL B CA 1
ATOM 1327 C C . VAL B 1 29 ? 43.046 39.688 29.765 1.00 13.90 29 VAL B C 1
ATOM 1328 O O . VAL B 1 29 ? 43.305 40.660 29.053 1.00 13.05 29 VAL B O 1
ATOM 1332 N N . ASN B 1 30 ? 41.814 39.255 29.991 1.00 13.80 30 ASN B N 1
ATOM 1333 C CA . ASN B 1 30 ? 40.642 39.918 29.445 1.00 14.86 30 ASN B CA 1
ATOM 1334 C C . ASN B 1 30 ? 40.789 40.321 27.978 1.00 14.45 30 ASN B C 1
ATOM 1335 O O . ASN B 1 30 ? 41.181 39.489 27.159 1.00 14.14 30 ASN B O 1
ATOM 1340 N N . GLU B 1 31 ? 40.483 41.572 27.638 1.00 15.08 31 GLU B N 1
ATOM 1341 C CA . GLU B 1 31 ? 40.573 42.008 26.242 1.00 15.14 31 GLU B CA 1
ATOM 1342 C C . GLU B 1 31 ? 41.948 41.845 25.610 1.00 14.68 31 GLU B C 1
ATOM 1343 O O . GLU B 1 31 ? 42.051 41.581 24.413 1.00 13.88 31 GLU B O 1
ATOM 1349 N N . ILE B 1 32 ? 43.000 42.011 26.405 1.00 13.39 32 ILE B N 1
ATOM 1350 C CA . ILE B 1 32 ? 44.357 41.869 25.899 1.00 13.20 32 ILE B CA 1
ATOM 1351 C C . ILE B 1 32 ? 44.556 40.435 25.419 1.00 12.73 32 ILE B C 1
ATOM 1352 O O . ILE B 1 32 ? 45.058 40.195 24.321 1.00 12.32 32 ILE B O 1
ATOM 1357 N N . ALA B 1 33 ? 44.148 39.484 26.249 1.00 12.27 33 ALA B N 1
ATOM 1358 C CA . ALA B 1 33 ? 44.274 38.074 25.912 1.00 14.04 33 ALA B CA 1
ATOM 1359 C C . ALA B 1 33 ? 43.426 37.718 24.694 1.00 14.77 33 ALA B C 1
ATOM 1360 O O . ALA B 1 33 ? 43.864 36.959 23.833 1.00 13.12 33 ALA B O 1
ATOM 1362 N N . GLU B 1 34 ? 42.218 38.269 24.613 1.00 14.33 34 GLU B N 1
ATOM 1363 C CA . GLU B 1 34 ? 41.356 37.948 23.486 1.00 16.26 34 GLU B CA 1
ATOM 1364 C C . GLU B 1 34 ? 41.946 38.464 22.177 1.00 14.40 34 GLU B C 1
ATOM 1365 O O . GLU B 1 34 ? 41.917 37.768 21.160 1.00 12.82 34 GLU B O 1
ATOM 1371 N N . TYR B 1 35 ? 42.503 39.670 22.205 1.00 12.63 35 TYR B N 1
ATOM 1372 C CA . TYR B 1 35 ? 43.097 40.237 21.003 1.00 11.85 35 TYR B CA 1
ATOM 1373 C C . TYR B 1 35 ? 44.350 39.453 20.634 1.00 11.06 35 TYR B C 1
ATOM 1374 O O . TYR B 1 35 ? 44.638 39.247 19.459 1.00 11.32 35 TYR B O 1
ATOM 1383 N N . THR B 1 36 ? 45.097 39.012 21.642 1.00 10.57 36 THR B N 1
ATOM 1384 C CA . THR B 1 36 ? 46.307 38.242 21.388 1.00 11.54 36 THR B CA 1
ATOM 1385 C C . THR B 1 36 ? 45.957 36.961 20.628 1.00 12.11 36 THR B C 1
ATOM 1386 O O . THR B 1 36 ? 46.650 36.594 19.677 1.00 11.44 36 THR B O 1
ATOM 1390 N N . LYS B 1 37 ? 44.885 36.286 21.042 1.00 13.54 37 LYS B N 1
ATOM 1391 C CA . LYS B 1 37 ? 44.456 35.056 20.367 1.00 15.15 37 LYS B CA 1
ATOM 1392 C C . LYS B 1 37 ? 44.081 35.357 18.921 1.00 14.98 37 LYS B C 1
ATOM 1393 O O . LYS B 1 37 ? 44.455 34.630 18.004 1.00 14.53 37 LYS B O 1
ATOM 1399 N N . GLU B 1 38 ? 43.331 36.437 18.733 1.00 14.80 38 GLU B N 1
ATOM 1400 C CA . GLU B 1 38 ? 42.902 36.862 17.410 1.00 15.75 38 GLU B CA 1
ATOM 1401 C C . GLU B 1 38 ? 44.087 37.139 16.485 1.00 13.96 38 GLU B C 1
ATOM 1402 O O . GLU B 1 38 ? 44.119 36.653 15.352 1.00 14.55 38 GLU B O 1
ATOM 1408 N N . VAL B 1 39 ? 45.066 37.908 16.954 1.00 11.82 39 VAL B N 1
ATOM 1409 C CA . VAL B 1 39 ? 46.205 38.219 16.101 1.00 13.08 39 VAL B CA 1
ATOM 1410 C C . VAL B 1 39 ? 47.094 37.011 15.823 1.00 12.34 39 VAL B C 1
ATOM 1411 O O . VAL B 1 39 ? 47.642 36.891 14.733 1.00 11.38 39 VAL B O 1
ATOM 1415 N N . LEU B 1 40 ? 47.246 36.109 16.790 1.00 11.10 40 LEU B N 1
ATOM 1416 C CA . LEU B 1 40 ? 48.075 34.936 16.538 1.00 11.12 40 LEU B CA 1
ATOM 1417 C C . LEU B 1 40 ? 47.396 34.051 15.495 1.00 11.66 40 LEU B C 1
ATOM 1418 O O . LEU B 1 40 ? 48.060 33.476 14.636 1.00 10.86 40 LEU B O 1
ATOM 1423 N N . LYS B 1 41 ? 46.071 33.956 15.559 1.00 13.25 41 LYS B N 1
ATOM 1424 C CA . LYS B 1 41 ? 45.330 33.157 14.586 1.00 14.62 41 LYS B CA 1
ATOM 1425 C C . LYS B 1 41 ? 45.499 33.760 13.194 1.00 15.29 41 LYS B C 1
ATOM 1426 O O . LYS B 1 41 ? 45.720 33.044 12.214 1.00 13.78 41 LYS B O 1
ATOM 1432 N N . SER B 1 42 ? 45.398 35.083 13.112 1.00 15.72 42 SER B N 1
ATOM 1433 C CA . SER B 1 42 ? 45.540 35.783 11.840 1.00 15.09 42 SER B CA 1
ATOM 1434 C C . SER B 1 42 ? 46.933 35.608 11.247 1.00 15.17 42 SER B C 1
ATOM 1435 O O . SER B 1 42 ? 47.088 35.440 10.034 1.00 14.47 42 SER B O 1
ATOM 1438 N N . ILE B 1 43 ? 47.952 35.650 12.097 1.00 12.26 43 ILE B N 1
ATOM 1439 C CA . ILE B 1 43 ? 49.317 35.485 11.617 1.00 12.59 43 ILE B CA 1
ATOM 1440 C C . ILE B 1 43 ? 49.524 34.064 11.103 1.00 10.48 43 ILE B C 1
ATOM 1441 O O . ILE B 1 43 ? 50.203 33.851 10.104 1.00 11.83 43 ILE B O 1
ATOM 1446 N N . ALA B 1 44 ? 48.928 33.093 11.787 1.00 10.09 44 ALA B N 1
ATOM 1447 C CA . ALA B 1 44 ? 49.057 31.702 11.379 1.00 9.72 44 ALA B CA 1
ATOM 1448 C C . ALA B 1 44 ? 48.513 31.504 9.961 1.00 13.12 44 ALA B C 1
ATOM 1449 O O . ALA B 1 44 ? 49.172 30.907 9.110 1.00 12.05 44 ALA B O 1
ATOM 1451 N N . GLU B 1 45 ? 47.315 32.016 9.705 1.00 14.20 45 GLU B N 1
ATOM 1452 C CA . GLU B 1 45 ? 46.716 31.857 8.384 1.00 17.97 45 GLU B CA 1
ATOM 1453 C C . GLU B 1 45 ? 47.519 32.614 7.326 1.00 17.37 45 GLU B C 1
ATOM 1454 O O . GLU B 1 45 ? 47.605 32.180 6.177 1.00 18.09 45 GLU B O 1
ATOM 1460 N N . GLU B 1 46 ? 48.128 33.729 7.718 1.00 17.19 46 GLU B N 1
ATOM 1461 C CA . GLU B 1 46 ? 48.942 34.518 6.797 1.00 17.78 46 GLU B CA 1
ATOM 1462 C C . GLU B 1 46 ? 50.120 33.684 6.308 1.00 15.89 46 GLU B C 1
ATOM 1463 O O . GLU B 1 46 ? 50.539 33.794 5.156 1.00 15.18 46 GLU B O 1
ATOM 1469 N N . LEU B 1 47 ? 50.648 32.850 7.199 1.00 13.85 47 LEU B N 1
ATOM 1470 C CA . LEU B 1 47 ? 51.795 32.004 6.894 1.00 13.39 47 LEU B CA 1
ATOM 1471 C C . LEU B 1 47 ? 51.415 30.606 6.423 1.00 12.86 47 LEU B C 1
ATOM 1472 O O . LEU B 1 47 ? 52.281 29.748 6.281 1.00 14.72 47 LEU B O 1
ATOM 1477 N N . GLY B 1 48 ? 50.130 30.372 6.189 1.00 12.87 48 GLY B N 1
ATOM 1478 C CA . GLY B 1 48 ? 49.711 29.055 5.745 1.00 13.19 48 GLY B CA 1
ATOM 1479 C C . GLY B 1 48 ? 49.884 27.999 6.822 1.00 13.31 48 GLY B C 1
ATOM 1480 O O . GLY B 1 48 ? 50.039 26.812 6.524 1.00 13.92 48 GLY B O 1
ATOM 1481 N N . CYS B 1 49 ? 49.860 28.429 8.080 1.00 11.78 49 CYS B N 1
ATOM 1482 C CA . CYS B 1 49 ? 50.007 27.510 9.201 1.00 12.10 49 CYS B CA 1
ATOM 1483 C C . CYS B 1 49 ? 48.659 27.148 9.797 1.00 12.22 49 CYS B C 1
ATOM 1484 O O . CYS B 1 49 ? 47.720 27.942 9.765 1.00 13.54 49 CYS B O 1
ATOM 1487 N N . GLU B 1 50 ? 48.576 25.941 10.342 1.00 12.29 50 GLU B N 1
ATOM 1488 C CA . GLU B 1 50 ? 47.357 25.440 10.958 1.00 13.98 50 GLU B CA 1
ATOM 1489 C C . GLU B 1 50 ? 47.601 25.287 12.456 1.00 12.55 50 GLU B C 1
ATOM 1490 O O . GLU B 1 50 ? 48.432 24.484 12.877 1.00 12.87 50 GLU B O 1
ATOM 1496 N N . ILE B 1 51 ? 46.884 26.065 13.258 1.00 11.38 51 ILE B N 1
ATOM 1497 C CA . ILE B 1 51 ? 47.020 25.984 14.706 1.00 13.27 51 ILE B CA 1
ATOM 1498 C C . ILE B 1 51 ? 46.355 24.711 15.209 1.00 13.87 51 ILE B C 1
ATOM 1499 O O . ILE B 1 51 ? 45.193 24.445 14.903 1.00 14.31 51 ILE B O 1
ATOM 1504 N N . ILE B 1 52 ? 47.102 23.918 15.968 1.00 11.23 52 ILE B N 1
ATOM 1505 C CA . ILE B 1 52 ? 46.574 22.683 16.528 1.00 12.03 52 ILE B CA 1
ATOM 1506 C C . ILE B 1 52 ? 45.989 23.009 17.899 1.00 12.72 52 ILE B C 1
ATOM 1507 O O . ILE B 1 52 ? 44.894 22.571 18.242 1.00 12.83 52 ILE B O 1
ATOM 1512 N N . ALA B 1 53 ? 46.721 23.800 18.673 1.00 12.20 53 ALA B N 1
ATOM 1513 C CA . ALA B 1 53 ? 46.270 24.207 19.994 1.00 12.77 53 ALA B CA 1
ATOM 1514 C C . ALA B 1 53 ? 46.974 25.505 20.354 1.00 12.55 53 ALA B C 1
ATOM 1515 O O . ALA B 1 53 ? 48.139 25.695 20.016 1.00 12.76 53 ALA B O 1
ATOM 1517 N N . LEU B 1 54 ? 46.260 26.400 21.024 1.00 13.41 54 LEU B N 1
ATOM 1518 C CA . LEU B 1 54 ? 46.838 27.672 21.429 1.00 13.72 54 LEU B CA 1
ATOM 1519 C C . LEU B 1 54 ? 46.389 28.037 22.832 1.00 14.90 54 LEU B C 1
ATOM 1520 O O . LEU B 1 54 ? 45.188 28.180 23.078 1.00 14.75 54 LEU B O 1
ATOM 1525 N N . GLU B 1 55 ? 47.339 28.160 23.757 1.00 14.04 55 GLU B N 1
ATOM 1526 C CA . GLU B 1 55 ? 46.992 28.562 25.117 1.00 14.64 55 GLU B CA 1
ATOM 1527 C C . GLU B 1 55 ? 47.530 29.970 25.315 1.00 13.62 55 GLU B C 1
ATOM 1528 O O . GLU B 1 55 ? 48.734 30.188 25.230 1.00 12.53 55 GLU B O 1
ATOM 1534 N N . VAL B 1 56 ? 46.643 30.927 25.553 1.00 12.39 56 VAL B N 1
ATOM 1535 C CA . VAL B 1 56 ? 47.074 32.288 25.823 1.00 13.91 56 VAL B CA 1
ATOM 1536 C C . VAL B 1 56 ? 46.768 32.469 27.297 1.00 13.97 56 VAL B C 1
ATOM 1537 O O . VAL B 1 56 ? 45.632 32.760 27.680 1.00 14.49 56 VAL B O 1
ATOM 1541 N N . MET B 1 57 ? 47.789 32.257 28.121 1.00 14.37 57 MET B N 1
ATOM 1542 C CA . MET B 1 57 ? 47.655 32.371 29.562 1.00 13.95 57 MET B CA 1
ATOM 1543 C C . MET B 1 57 ? 48.179 33.717 30.025 1.00 12.85 57 MET B C 1
ATOM 1544 O O . MET B 1 57 ? 48.896 34.396 29.297 1.00 13.12 57 MET B O 1
ATOM 1549 N N . PRO B 1 58 ? 47.825 34.122 31.248 1.00 13.89 58 PRO B N 1
ATOM 1550 C CA . PRO B 1 58 ? 48.285 35.412 31.757 1.00 13.40 58 PRO B CA 1
ATOM 1551 C C . PRO B 1 58 ? 49.785 35.637 31.672 1.00 14.07 58 PRO B C 1
ATOM 1552 O O . PRO B 1 58 ? 50.231 36.740 31.350 1.00 13.78 58 PRO B O 1
ATOM 1556 N N . ASP B 1 59 ? 50.562 34.589 31.937 1.00 14.42 59 ASP B N 1
ATOM 1557 C CA . ASP B 1 59 ? 52.011 34.714 31.934 1.00 13.85 59 ASP B CA 1
ATOM 1558 C C . ASP B 1 59 ? 52.785 33.945 30.863 1.00 13.68 59 ASP B C 1
ATOM 1559 O O . ASP B 1 59 ? 54.002 33.803 30.964 1.00 13.97 59 ASP B O 1
ATOM 1564 N N . HIS B 1 60 ? 52.100 33.435 29.846 1.00 11.28 60 HIS B N 1
ATOM 1565 C CA . HIS B 1 60 ? 52.813 32.736 28.783 1.00 10.77 60 HIS B CA 1
ATOM 1566 C C . HIS B 1 60 ? 51.906 32.331 27.649 1.00 10.38 60 HIS B C 1
ATOM 1567 O O . HIS B 1 60 ? 50.683 32.317 27.788 1.00 10.37 60 HIS B O 1
ATOM 1574 N N . ILE B 1 61 ? 52.533 32.014 26.522 1.00 9.24 61 ILE B N 1
ATOM 1575 C CA . ILE B 1 61 ? 51.825 31.559 25.341 1.00 9.57 61 ILE B CA 1
ATOM 1576 C C . ILE B 1 61 ? 52.412 30.215 24.969 1.00 9.40 61 ILE B C 1
ATOM 1577 O O . ILE B 1 61 ? 53.631 30.034 25.000 1.00 7.11 61 ILE B O 1
ATOM 1582 N N . HIS B 1 62 ? 51.539 29.267 24.657 1.00 9.52 62 HIS B N 1
ATOM 1583 C CA . HIS B 1 62 ? 51.974 27.963 24.197 1.00 9.03 62 HIS B CA 1
ATOM 1584 C C . HIS B 1 62 ? 51.218 27.781 22.886 1.00 9.91 62 HIS B C 1
ATOM 1585 O O . HIS B 1 62 ? 50.000 27.588 22.882 1.00 10.29 62 HIS B O 1
ATOM 1592 N N . LEU B 1 63 ? 51.950 27.881 21.781 1.00 9.21 63 LEU B N 1
ATOM 1593 C CA . LEU B 1 63 ? 51.386 27.742 20.437 1.00 10.12 63 LEU B CA 1
ATOM 1594 C C . LEU B 1 63 ? 51.878 26.433 19.816 1.00 9.29 63 LEU B C 1
ATOM 1595 O O . LEU B 1 63 ? 53.080 26.230 19.650 1.00 9.49 63 LEU B O 1
ATOM 1600 N N . PHE B 1 64 ? 50.945 25.543 19.494 1.00 9.24 64 PHE B N 1
ATOM 1601 C CA . PHE B 1 64 ? 51.278 24.258 18.876 1.00 9.91 64 PHE B CA 1
ATOM 1602 C C . PHE B 1 64 ? 50.721 24.369 17.456 1.00 10.06 64 PHE B C 1
ATOM 1603 O O . PHE B 1 64 ? 49.509 24.452 17.268 1.00 10.64 64 PHE B O 1
ATOM 1611 N N . VAL B 1 65 ? 51.606 24.382 16.463 1.00 9.52 65 VAL B N 1
ATOM 1612 C CA . VAL B 1 65 ? 51.169 24.586 15.086 1.00 10.94 65 VAL B CA 1
ATOM 1613 C C . VAL B 1 65 ? 51.848 23.732 14.027 1.00 10.22 65 VAL B C 1
ATOM 1614 O O . VAL B 1 65 ? 53.008 23.347 14.150 1.00 8.97 65 VAL B O 1
ATOM 1618 N N . ASN B 1 66 ? 51.086 23.450 12.977 1.00 11.43 66 ASN B N 1
ATOM 1619 C CA . ASN B 1 66 ? 51.549 22.679 11.837 1.00 12.19 66 ASN B CA 1
ATOM 1620 C C . ASN B 1 66 ? 51.924 23.741 10.795 1.00 13.01 66 ASN B C 1
ATOM 1621 O O . ASN B 1 66 ? 51.109 24.605 10.461 1.00 14.06 66 ASN B O 1
ATOM 1626 N N . CYS B 1 67 ? 53.159 23.684 10.302 1.00 11.25 67 CYS B N 1
ATOM 1627 C CA . CYS B 1 67 ? 53.653 24.692 9.366 1.00 11.58 67 CYS B CA 1
ATOM 1628 C C . CYS B 1 67 ? 54.334 24.147 8.113 1.00 11.73 67 CYS B C 1
ATOM 1629 O O . CYS B 1 67 ? 54.831 23.024 8.101 1.00 13.68 67 CYS B O 1
ATOM 1632 N N . PRO B 1 68 ? 54.380 24.958 7.043 1.00 10.93 68 PRO B N 1
ATOM 1633 C CA . PRO B 1 68 ? 55.020 24.549 5.787 1.00 11.02 68 PRO B CA 1
ATOM 1634 C C . PRO B 1 68 ? 56.517 24.379 6.046 1.00 10.22 68 PRO B C 1
ATOM 1635 O O . PRO B 1 68 ? 57.089 25.080 6.878 1.00 9.97 68 PRO B O 1
ATOM 1639 N N . PRO B 1 69 ? 57.173 23.456 5.331 1.00 10.26 69 PRO B N 1
ATOM 1640 C CA . PRO B 1 69 ? 58.608 23.226 5.520 1.00 11.10 69 PRO B CA 1
ATOM 1641 C C . PRO B 1 69 ? 59.543 24.343 5.050 1.00 10.36 69 PRO B C 1
ATOM 1642 O O . PRO B 1 69 ? 60.742 24.302 5.317 1.00 10.29 69 PRO B O 1
ATOM 1646 N N . ARG B 1 70 ? 59.006 25.345 4.359 1.00 10.26 70 ARG B N 1
ATOM 1647 C CA . ARG B 1 70 ? 59.842 26.441 3.882 1.00 10.86 70 ARG B CA 1
ATOM 1648 C C . ARG B 1 70 ? 60.287 27.385 5.003 1.00 10.67 70 ARG B C 1
ATOM 1649 O O . ARG B 1 70 ? 61.137 28.248 4.784 1.00 10.91 70 ARG B O 1
ATOM 1657 N N . TYR B 1 71 ? 59.725 27.211 6.196 1.00 8.94 71 TYR B N 1
ATOM 1658 C CA . TYR B 1 71 ? 60.038 28.092 7.325 1.00 7.82 71 TYR B CA 1
ATOM 1659 C C . TYR B 1 71 ? 60.914 27.495 8.413 1.00 8.30 71 TYR B C 1
ATOM 1660 O O . TYR B 1 71 ? 60.676 26.381 8.858 1.00 9.98 71 TYR B O 1
ATOM 1669 N N . ALA B 1 72 ? 61.902 28.258 8.866 1.00 9.18 72 ALA B N 1
ATOM 1670 C CA . ALA B 1 72 ? 62.762 27.801 9.955 1.00 7.60 72 ALA B CA 1
ATOM 1671 C C . ALA B 1 72 ? 62.020 28.094 11.257 1.00 8.55 72 ALA B C 1
ATOM 1672 O O . ALA B 1 72 ? 61.276 29.068 11.349 1.00 8.44 72 ALA B O 1
ATOM 1674 N N . PRO B 1 73 ? 62.192 27.235 12.274 1.00 8.46 73 PRO B N 1
ATOM 1675 C CA . PRO B 1 73 ? 61.527 27.443 13.561 1.00 9.93 73 PRO B CA 1
ATOM 1676 C C . PRO B 1 73 ? 61.777 28.861 14.078 1.00 9.68 73 PRO B C 1
ATOM 1677 O O . PRO B 1 73 ? 60.867 29.515 14.588 1.00 10.84 73 PRO B O 1
ATOM 1681 N N . SER B 1 74 ? 63.014 29.331 13.941 1.00 10.81 74 SER B N 1
ATOM 1682 C CA . SER B 1 74 ? 63.367 30.672 14.403 1.00 12.27 74 SER B CA 1
ATOM 1683 C C . SER B 1 74 ? 62.605 31.744 13.637 1.00 10.50 74 SER B C 1
ATOM 1684 O O . SER B 1 74 ? 62.195 32.753 14.217 1.00 10.69 74 SER B O 1
ATOM 1687 N N . TYR B 1 75 ? 62.419 31.532 12.337 1.00 10.11 75 TYR B N 1
ATOM 1688 C CA . TYR B 1 75 ? 61.687 32.500 11.516 1.00 8.93 75 TYR B CA 1
ATOM 1689 C C . TYR B 1 75 ? 60.240 32.578 11.991 1.00 9.28 75 TYR B C 1
ATOM 1690 O O . TYR B 1 75 ? 59.674 33.665 12.129 1.00 9.49 75 TYR B O 1
ATOM 1699 N N . LEU B 1 76 ? 59.643 31.415 12.232 1.00 7.38 76 LEU B N 1
ATOM 1700 C CA . LEU B 1 76 ? 58.263 31.341 12.693 1.00 7.92 76 LEU B CA 1
ATOM 1701 C C . LEU B 1 76 ? 58.099 31.994 14.064 1.00 8.99 76 LEU B C 1
ATOM 1702 O O . LEU B 1 76 ? 57.196 32.799 14.271 1.00 8.46 76 LEU B O 1
ATOM 1707 N N . ALA B 1 77 ? 58.969 31.637 15.005 1.00 9.28 77 ALA B N 1
ATOM 1708 C CA . ALA B 1 77 ? 58.884 32.204 16.348 1.00 11.03 77 ALA B CA 1
ATOM 1709 C C . ALA B 1 77 ? 58.949 33.724 16.305 1.00 10.80 77 ALA B C 1
ATOM 1710 O O . ALA B 1 77 ? 58.141 34.410 16.935 1.00 10.58 77 ALA B O 1
ATOM 1712 N N . ASN B 1 78 ? 59.909 34.254 15.557 1.00 11.70 78 ASN B N 1
ATOM 1713 C CA . ASN B 1 78 ? 60.059 35.696 15.478 1.00 11.92 78 ASN B CA 1
ATOM 1714 C C . ASN B 1 78 ? 58.949 36.394 14.701 1.00 10.03 78 ASN B C 1
ATOM 1715 O O . ASN B 1 78 ? 58.658 37.553 14.959 1.00 11.27 78 ASN B O 1
ATOM 1720 N N . TYR B 1 79 ? 58.319 35.687 13.767 1.00 9.97 79 TYR B N 1
ATOM 1721 C CA . TYR B 1 79 ? 57.224 36.266 12.993 1.00 10.34 79 TYR B CA 1
ATOM 1722 C C . TYR B 1 79 ? 56.005 36.359 13.915 1.00 9.12 79 TYR B C 1
ATOM 1723 O O . TYR B 1 79 ? 55.375 37.405 14.025 1.00 10.40 79 TYR B O 1
ATOM 1732 N N . PHE B 1 80 ? 55.684 35.258 14.589 1.00 9.00 80 PHE B N 1
ATOM 1733 C CA . PHE B 1 80 ? 54.551 35.239 15.506 1.00 7.88 80 PHE B CA 1
ATOM 1734 C C . PHE B 1 80 ? 54.749 36.251 16.635 1.00 9.59 80 PHE B C 1
ATOM 1735 O O . PHE B 1 80 ? 53.844 37.019 16.958 1.00 10.10 80 PHE B O 1
ATOM 1743 N N . LYS B 1 81 ? 55.936 36.261 17.231 1.00 10.49 81 LYS B N 1
ATOM 1744 C CA . LYS B 1 81 ? 56.199 37.185 18.332 1.00 9.52 81 LYS B CA 1
ATOM 1745 C C . LYS B 1 81 ? 56.309 38.637 17.895 1.00 9.69 81 LYS B C 1
ATOM 1746 O O . LYS B 1 81 ? 55.688 39.524 18.488 1.00 11.01 81 LYS B O 1
ATOM 1752 N N . GLY B 1 82 ? 57.110 38.875 16.864 1.00 10.97 82 GLY B N 1
ATOM 1753 C CA . GLY B 1 82 ? 57.311 40.226 16.372 1.00 12.80 82 GLY B CA 1
ATOM 1754 C C . GLY B 1 82 ? 56.069 40.910 15.836 1.00 12.78 82 GLY B C 1
ATOM 1755 O O . GLY B 1 82 ? 55.803 42.064 16.170 1.00 13.02 82 GLY B O 1
ATOM 1756 N N . LYS B 1 83 ? 55.300 40.217 15.004 1.00 13.35 83 LYS B N 1
ATOM 1757 C CA . LYS B 1 83 ? 54.100 40.827 14.451 1.00 14.18 83 LYS B CA 1
ATOM 1758 C C . LYS B 1 83 ? 52.998 40.965 15.499 1.00 14.03 83 LYS B C 1
ATOM 1759 O O . LYS B 1 83 ? 52.278 41.965 15.510 1.00 14.58 83 LYS B O 1
ATOM 1765 N N . SER B 1 84 ? 52.862 39.984 16.390 1.00 12.10 84 SER B N 1
ATOM 1766 C CA . SER B 1 84 ? 51.825 40.079 17.412 1.00 11.35 84 SER B CA 1
ATOM 1767 C C . SER B 1 84 ? 52.145 41.221 18.369 1.00 11.89 84 SER B C 1
ATOM 1768 O O . SER B 1 84 ? 51.253 41.952 18.785 1.00 12.18 84 SER B O 1
ATOM 1771 N N . ALA B 1 85 ? 53.419 41.388 18.708 1.00 12.57 85 ALA B N 1
ATOM 1772 C CA . ALA B 1 85 ? 53.817 42.462 19.617 1.00 13.80 85 ALA B CA 1
ATOM 1773 C C . ALA B 1 85 ? 53.491 43.835 19.027 1.00 15.43 85 ALA B C 1
ATOM 1774 O O . ALA B 1 85 ? 52.996 44.722 19.724 1.00 15.27 85 ALA B O 1
ATOM 1776 N N . ARG B 1 86 ? 53.770 44.011 17.742 1.00 16.56 86 ARG B N 1
ATOM 1777 C CA . ARG B 1 86 ? 53.496 45.289 17.095 1.00 17.09 86 ARG B CA 1
ATOM 1778 C C . ARG B 1 86 ? 52.001 45.604 17.151 1.00 17.29 86 ARG B C 1
ATOM 1779 O O . ARG B 1 86 ? 51.601 46.705 17.530 1.00 14.87 86 ARG B O 1
ATOM 1787 N N . LEU B 1 87 ? 51.173 44.628 16.792 1.00 14.33 87 LEU B N 1
ATOM 1788 C CA . LEU B 1 87 ? 49.730 44.826 16.803 1.00 15.25 87 LEU B CA 1
ATOM 1789 C C . LEU B 1 87 ? 49.156 45.040 18.197 1.00 14.64 87 LEU B C 1
ATOM 1790 O O . LEU B 1 87 ? 48.338 45.938 18.406 1.00 13.73 87 LEU B O 1
ATOM 1795 N N . ILE B 1 88 ? 49.584 44.217 19.152 1.00 13.42 88 ILE B N 1
ATOM 1796 C CA . ILE B 1 88 ? 49.078 44.314 20.516 1.00 13.14 88 ILE B CA 1
ATOM 1797 C C . ILE B 1 88 ? 49.464 45.625 21.198 1.00 13.33 88 ILE B C 1
ATOM 1798 O O . ILE B 1 88 ? 48.639 46.243 21.869 1.00 14.72 88 ILE B O 1
ATOM 1803 N N . LEU B 1 89 ? 50.710 46.049 21.020 1.00 13.82 89 LEU B N 1
ATOM 1804 C CA . LEU B 1 89 ? 51.173 47.295 21.624 1.00 15.31 89 LEU B CA 1
ATOM 1805 C C . LEU B 1 89 ? 50.508 48.498 20.968 1.00 16.91 89 LEU B C 1
ATOM 1806 O O . LEU B 1 89 ? 50.262 49.514 21.619 1.00 17.61 89 LEU B O 1
ATOM 1811 N N . LYS B 1 90 ? 50.216 48.382 19.677 1.00 17.00 90 LYS B N 1
ATOM 1812 C CA . LYS B 1 90 ? 49.568 49.469 18.954 1.00 18.45 90 LYS B CA 1
ATOM 1813 C C . LYS B 1 90 ? 48.136 49.659 19.441 1.00 18.43 90 LYS B C 1
ATOM 1814 O O . LYS B 1 90 ? 47.648 50.790 19.554 1.00 18.42 90 LYS B O 1
ATOM 1820 N N . LYS B 1 91 ? 47.467 48.551 19.741 1.00 15.69 91 LYS B N 1
ATOM 1821 C CA . LYS B 1 91 ? 46.084 48.606 20.189 1.00 15.97 91 LYS B CA 1
ATOM 1822 C C . LYS B 1 91 ? 45.873 49.045 21.632 1.00 16.37 91 LYS B C 1
ATOM 1823 O O . LYS B 1 91 ? 44.925 49.777 21.927 1.00 16.14 91 LYS B O 1
ATOM 1829 N N . PHE B 1 92 ? 46.746 48.607 22.533 1.00 16.00 92 PHE B N 1
ATOM 1830 C CA . PHE B 1 92 ? 46.597 48.953 23.941 1.00 18.79 92 PHE B CA 1
ATOM 1831 C C . PHE B 1 92 ? 47.690 49.880 24.456 1.00 20.80 92 PHE B C 1
ATOM 1832 O O . PHE B 1 92 ? 48.783 49.435 24.803 1.00 22.01 92 PHE B O 1
ATOM 1840 N N . PRO B 1 93 ? 47.397 51.191 24.521 1.00 22.58 93 PRO B N 1
ATOM 1841 C CA . PRO B 1 93 ? 48.359 52.192 24.991 1.00 24.47 93 PRO B CA 1
ATOM 1842 C C . PRO B 1 93 ? 48.844 52.023 26.428 1.00 26.27 93 PRO B C 1
ATOM 1843 O O . PRO B 1 93 ? 49.961 52.425 26.754 1.00 26.89 93 PRO B O 1
ATOM 1847 N N . GLN B 1 94 ? 48.022 51.429 27.287 1.00 27.75 94 GLN B N 1
ATOM 1848 C CA . GLN B 1 94 ? 48.432 51.251 28.674 1.00 29.61 94 GLN B CA 1
ATOM 1849 C C . GLN B 1 94 ? 49.505 50.177 28.851 1.00 31.47 94 GLN B C 1
ATOM 1850 O O . GLN B 1 94 ? 50.082 50.050 29.928 1.00 31.18 94 GLN B O 1
ATOM 1856 N N . LEU B 1 95 ? 49.790 49.415 27.797 1.00 32.91 95 LEU B N 1
ATOM 1857 C CA . LEU B 1 95 ? 50.806 48.366 27.879 1.00 35.55 95 LEU B CA 1
ATOM 1858 C C . LEU B 1 95 ? 52.200 48.992 27.898 1.00 39.27 95 LEU B C 1
ATOM 1859 O O . LEU B 1 95 ? 52.564 49.773 27.025 1.00 39.19 95 LEU B O 1
ATOM 1864 N N . ASN B 1 96 ? 52.992 48.607 28.886 1.00 42.45 96 ASN B N 1
ATOM 1865 C CA . ASN B 1 96 ? 54.303 49.201 29.078 1.00 45.30 96 ASN B CA 1
ATOM 1866 C C . ASN B 1 96 ? 55.500 48.919 28.193 1.00 46.31 96 ASN B C 1
ATOM 1867 O O . ASN B 1 96 ? 55.768 47.787 27.780 1.00 47.91 96 ASN B O 1
ATOM 1872 N N . LYS B 1 97 ? 56.201 50.015 27.912 1.00 46.00 97 LYS B N 1
ATOM 1873 C CA . LYS B 1 97 ? 57.397 49.997 27.098 1.00 45.71 97 LYS B CA 1
ATOM 1874 C C . LYS B 1 97 ? 57.205 49.655 25.643 1.00 44.56 97 LYS B C 1
ATOM 1875 O O . LYS B 1 97 ? 56.081 49.486 25.166 1.00 45.38 97 LYS B O 1
ATOM 1881 N N . GLY B 1 98 ? 58.328 49.552 24.942 1.00 42.84 98 GLY B N 1
ATOM 1882 C CA . GLY B 1 98 ? 58.285 49.219 23.536 1.00 40.29 98 GLY B CA 1
ATOM 1883 C C . GLY B 1 98 ? 58.302 47.725 23.285 1.00 38.31 98 GLY B C 1
ATOM 1884 O O . GLY B 1 98 ? 58.015 47.294 22.177 1.00 38.75 98 GLY B O 1
ATOM 1885 N N . LYS B 1 99 ? 58.633 46.935 24.305 1.00 35.86 99 LYS B N 1
ATOM 1886 C CA . LYS B 1 99 ? 58.678 45.483 24.153 1.00 31.64 99 LYS B CA 1
ATOM 1887 C C . LYS B 1 99 ? 57.614 44.759 24.973 1.00 27.54 99 LYS B C 1
ATOM 1888 O O . LYS B 1 99 ? 57.473 44.985 26.175 1.00 26.87 99 LYS B O 1
ATOM 1894 N N . LEU B 1 100 ? 56.870 43.885 24.305 1.00 21.30 100 LEU B N 1
ATOM 1895 C CA . LEU B 1 100 ? 55.825 43.107 24.952 1.00 16.87 100 LEU B CA 1
ATOM 1896 C C . LEU B 1 100 ? 56.388 41.755 25.379 1.00 15.04 100 LEU B C 1
ATOM 1897 O O . LEU B 1 100 ? 56.093 41.258 26.467 1.00 15.62 100 LEU B O 1
ATOM 1902 N N . TRP B 1 101 ? 57.199 41.161 24.511 1.00 13.76 101 TRP B N 1
ATOM 1903 C CA . TRP B 1 101 ? 57.790 39.857 24.801 1.00 14.90 101 TRP B CA 1
ATOM 1904 C C . TRP B 1 101 ? 59.270 39.983 25.137 1.00 16.20 101 TRP B C 1
ATOM 1905 O O . TRP B 1 101 ? 59.898 40.999 24.847 1.00 17.31 101 TRP B O 1
ATOM 1916 N N . THR B 1 102 ? 59.818 38.938 25.747 1.00 17.46 102 THR B N 1
ATOM 1917 C CA . THR B 1 102 ? 61.241 38.906 26.051 1.00 18.84 102 THR B CA 1
ATOM 1918 C C . THR B 1 102 ? 61.831 38.394 24.736 1.00 19.49 102 THR B C 1
ATOM 1919 O O . THR B 1 102 ? 61.086 37.973 23.851 1.00 19.98 102 THR B O 1
ATOM 1923 N N . ARG B 1 103 ? 63.148 38.412 24.593 1.00 19.61 103 ARG B N 1
ATOM 1924 C CA . ARG B 1 103 ? 63.752 37.957 23.346 1.00 19.86 103 ARG B CA 1
ATOM 1925 C C . ARG B 1 103 ? 63.851 36.438 23.218 1.00 17.28 103 ARG B C 1
ATOM 1926 O O . ARG B 1 103 ? 64.105 35.914 22.137 1.00 18.66 103 ARG B O 1
ATOM 1934 N N . SER B 1 104 ? 63.622 35.734 24.316 1.00 15.02 104 SER B N 1
ATOM 1935 C CA . SER B 1 104 ? 63.727 34.280 24.324 1.00 14.44 104 SER B CA 1
ATOM 1936 C C . SER B 1 104 ? 62.455 33.540 23.942 1.00 11.38 104 SER B C 1
ATOM 1937 O O . SER B 1 104 ? 61.360 34.086 24.021 1.00 11.19 104 SER B O 1
ATOM 1940 N N . TYR B 1 105 ? 62.624 32.296 23.501 1.00 11.32 105 TYR B N 1
ATOM 1941 C CA . TYR B 1 105 ? 61.501 31.428 23.180 1.00 9.95 105 TYR B CA 1
ATOM 1942 C C . TYR B 1 105 ? 61.976 29.986 23.190 1.00 9.34 105 TYR B C 1
ATOM 1943 O O . TYR B 1 105 ? 63.172 29.700 23.073 1.00 9.54 105 TYR B O 1
ATOM 1952 N N . PHE B 1 106 ? 61.013 29.091 23.351 1.00 8.50 106 PHE B N 1
ATOM 1953 C CA . PHE B 1 106 ? 61.247 27.656 23.389 1.00 8.95 106 PHE B CA 1
ATOM 1954 C C . PHE B 1 106 ? 60.582 27.070 22.156 1.00 8.45 106 PHE B C 1
ATOM 1955 O O . PHE B 1 106 ? 59.496 27.500 21.785 1.00 9.55 106 PHE B O 1
ATOM 1963 N N . VAL B 1 107 ? 61.243 26.119 21.507 1.00 8.24 107 VAL B N 1
ATOM 1964 C CA . VAL B 1 107 ? 60.645 25.465 20.351 1.00 10.55 107 VAL B CA 1
ATOM 1965 C C . VAL B 1 107 ? 60.992 23.985 20.380 1.00 10.24 107 VAL B C 1
ATOM 1966 O O . VAL B 1 107 ? 62.135 23.608 20.637 1.00 9.95 107 VAL B O 1
ATOM 1970 N N . ALA B 1 108 ? 59.987 23.149 20.148 1.00 9.63 108 ALA B N 1
ATOM 1971 C CA . ALA B 1 108 ? 60.190 21.708 20.128 1.00 9.26 108 ALA B CA 1
ATOM 1972 C C . ALA B 1 108 ? 59.359 21.086 19.019 1.00 8.94 108 ALA B C 1
ATOM 1973 O O . ALA B 1 108 ? 58.158 21.318 18.925 1.00 9.76 108 ALA B O 1
ATOM 1975 N N . THR B 1 109 ? 60.014 20.298 18.175 1.00 9.20 109 THR B N 1
ATOM 1976 C CA . THR B 1 109 ? 59.326 19.612 17.092 1.00 8.52 109 THR B CA 1
ATOM 1977 C C . THR B 1 109 ? 58.461 18.514 17.709 1.00 9.62 109 THR B C 1
ATOM 1978 O O . THR B 1 109 ? 58.752 18.025 18.803 1.00 9.73 109 THR B O 1
ATOM 1982 N N . ALA B 1 110 ? 57.403 18.121 17.007 1.00 8.84 110 ALA B N 1
ATOM 1983 C CA . ALA B 1 110 ? 56.506 17.083 17.502 1.00 9.73 110 ALA B CA 1
ATOM 1984 C C . ALA B 1 110 ? 56.144 16.123 16.381 1.00 11.81 110 ALA B C 1
ATOM 1985 O O . ALA B 1 110 ? 55.955 16.535 15.238 1.00 11.65 110 ALA B O 1
ATOM 1987 N N . GLY B 1 111 ? 56.045 14.844 16.723 1.00 12.34 111 GLY B N 1
ATOM 1988 C CA . GLY B 1 111 ? 55.690 13.846 15.734 1.00 12.95 111 GLY B CA 1
ATOM 1989 C C . GLY B 1 111 ? 56.350 12.504 15.955 1.00 13.29 111 GLY B C 1
ATOM 1990 O O . GLY B 1 111 ? 57.325 12.379 16.698 1.00 12.53 111 GLY B O 1
ATOM 1991 N N . ASN B 1 112 ? 55.803 11.486 15.303 1.00 12.98 112 ASN B N 1
ATOM 1992 C CA . ASN B 1 112 ? 56.339 10.138 15.399 1.00 14.51 112 ASN B CA 1
ATOM 1993 C C . ASN B 1 112 ? 56.154 9.494 14.037 1.00 15.30 112 ASN B C 1
ATOM 1994 O O . ASN B 1 112 ? 55.030 9.205 13.628 1.00 19.11 112 ASN B O 1
ATOM 1999 N N . VAL B 1 113 ? 57.260 9.290 13.338 1.00 16.93 113 VAL B N 1
ATOM 2000 C CA . VAL B 1 113 ? 57.231 8.695 1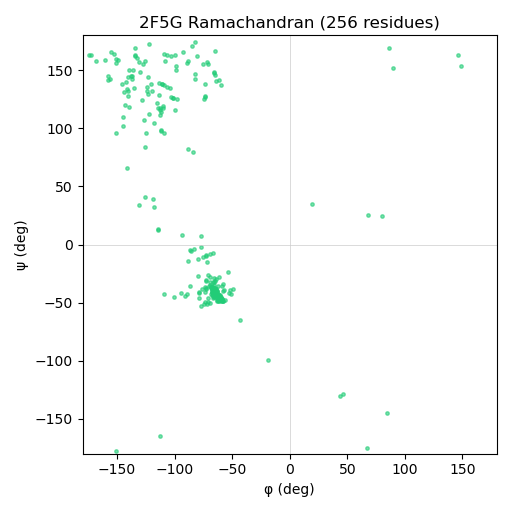2.004 1.00 18.46 113 VAL B CA 1
ATOM 2001 C C . VAL B 1 113 ? 57.581 7.213 12.053 1.00 17.88 113 VAL B C 1
ATOM 2002 O O . VAL B 1 113 ? 58.696 6.849 12.406 1.00 18.52 113 VAL B O 1
ATOM 2006 N N . SER B 1 114 ? 56.628 6.365 11.681 1.00 20.58 114 SER B N 1
ATOM 2007 C CA . SER B 1 114 ? 56.841 4.921 11.693 1.00 21.24 114 SER B CA 1
ATOM 2008 C C . SER B 1 114 ? 57.607 4.446 10.465 1.00 22.68 114 SER B C 1
ATOM 2009 O O . SER B 1 114 ? 57.693 5.152 9.457 1.00 21.51 114 SER B O 1
ATOM 2012 N N . SER B 1 115 ? 58.162 3.242 10.555 1.00 21.75 115 SER B N 1
ATOM 2013 C CA . SER B 1 115 ? 58.903 2.667 9.444 1.00 23.51 115 SER B CA 1
ATOM 2014 C C . SER B 1 115 ? 57.947 2.442 8.273 1.00 22.27 115 SER B C 1
ATOM 2015 O O . SER B 1 115 ? 58.352 2.512 7.116 1.00 21.44 115 SER B O 1
ATOM 2018 N N . GLU B 1 116 ? 56.678 2.187 8.585 1.00 23.25 116 GLU B N 1
ATOM 2019 C CA . GLU B 1 116 ? 55.660 1.956 7.560 1.00 22.96 116 GLU B CA 1
ATOM 2020 C C . GLU B 1 116 ? 55.408 3.206 6.713 1.00 22.04 116 GLU B C 1
ATOM 2021 O O . GLU B 1 116 ? 55.232 3.121 5.495 1.00 20.17 116 GLU B O 1
ATOM 2027 N N . VAL B 1 117 ? 55.371 4.366 7.360 1.00 18.74 117 VAL B N 1
ATOM 2028 C CA . VAL B 1 117 ? 55.147 5.619 6.648 1.00 17.98 117 VAL B CA 1
ATOM 2029 C C . VAL B 1 117 ? 56.323 5.911 5.724 1.00 15.70 117 VAL B C 1
ATOM 2030 O O . VAL B 1 117 ? 56.149 6.362 4.586 1.00 15.45 117 VAL B O 1
ATOM 2034 N N . ILE B 1 118 ? 57.524 5.657 6.227 1.00 14.33 118 ILE B N 1
ATOM 2035 C CA . ILE B 1 118 ? 58.733 5.881 5.453 1.00 15.10 118 ILE B CA 1
ATOM 2036 C C . ILE B 1 118 ? 58.784 4.925 4.261 1.00 15.38 118 ILE B C 1
ATOM 2037 O O . ILE B 1 118 ? 59.091 5.341 3.147 1.00 15.85 118 ILE B O 1
ATOM 2042 N N . LYS B 1 119 ? 58.481 3.650 4.498 1.00 15.91 119 LYS B N 1
ATOM 2043 C CA . LYS B 1 119 ? 58.500 2.661 3.422 1.00 18.19 119 LYS B CA 1
ATOM 2044 C C . LYS B 1 119 ? 57.469 2.981 2.350 1.00 18.32 119 LYS B C 1
ATOM 2045 O O . LYS B 1 119 ? 57.737 2.829 1.155 1.00 19.27 119 LYS B O 1
ATOM 2051 N N . LYS B 1 120 ? 56.289 3.416 2.776 1.00 18.07 120 LYS B N 1
ATOM 2052 C CA . LYS B 1 120 ? 55.228 3.763 1.839 1.00 19.22 120 LYS B CA 1
ATOM 2053 C C . LYS B 1 120 ? 55.675 4.910 0.937 1.00 18.95 120 LYS B C 1
ATOM 2054 O O . LYS B 1 120 ? 55.449 4.887 -0.274 1.00 17.74 120 LYS B O 1
ATOM 2060 N N . TYR B 1 121 ? 56.314 5.914 1.531 1.00 15.36 121 TYR B N 1
ATOM 2061 C CA . TYR B 1 121 ? 56.782 7.058 0.771 1.00 15.11 121 TYR B CA 1
ATOM 2062 C C . TYR B 1 121 ? 57.791 6.635 -0.293 1.00 15.04 121 TYR B C 1
ATOM 2063 O O . TYR B 1 121 ? 57.723 7.073 -1.441 1.00 15.50 121 TYR B O 1
ATOM 2072 N N . ILE B 1 122 ? 58.736 5.790 0.102 1.00 14.07 122 ILE B N 1
ATOM 2073 C CA . ILE B 1 122 ? 59.759 5.308 -0.818 1.00 14.91 122 ILE B CA 1
ATOM 2074 C C . ILE B 1 122 ? 59.129 4.587 -2.003 1.00 16.40 122 ILE B C 1
ATOM 2075 O O . ILE B 1 122 ? 59.494 4.834 -3.154 1.00 16.15 122 ILE B O 1
ATOM 2080 N N . GLU B 1 123 ? 58.177 3.704 -1.721 1.00 18.25 123 GLU B N 1
ATOM 2081 C CA . GLU B 1 123 ? 57.522 2.954 -2.788 1.00 21.06 123 GLU B CA 1
ATOM 2082 C C . GLU B 1 123 ? 56.701 3.855 -3.701 1.00 20.97 123 GLU B C 1
ATOM 2083 O O . GLU B 1 123 ? 56.626 3.619 -4.907 1.00 22.54 123 GLU B O 1
ATOM 2089 N N . GLU B 1 124 ? 56.093 4.894 -3.136 1.00 21.93 124 GLU B N 1
ATOM 2090 C CA . GLU B 1 124 ? 55.300 5.817 -3.938 1.00 22.06 124 GLU B CA 1
ATOM 2091 C C . GLU B 1 124 ? 56.188 6.608 -4.894 1.00 22.03 124 GLU B C 1
ATOM 2092 O O . GLU B 1 124 ? 55.805 6.870 -6.033 1.00 22.06 124 GLU B O 1
ATOM 2098 N N . GLN B 1 125 ? 57.373 7.001 -4.433 1.00 18.89 125 GLN B N 1
ATOM 2099 C CA . GLN B 1 125 ? 58.279 7.76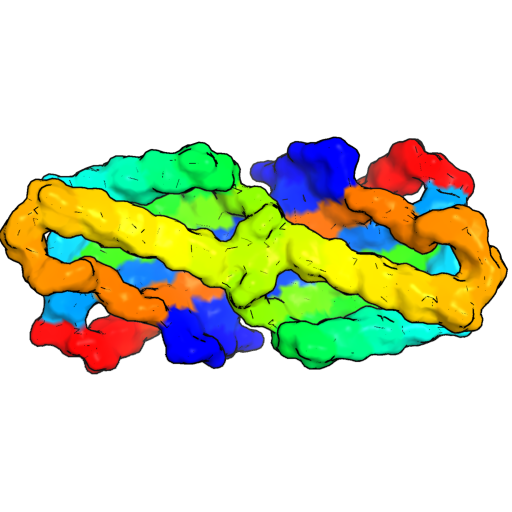1 -5.285 1.00 19.04 125 GLN B CA 1
ATOM 2100 C C . GLN B 1 125 ? 58.801 6.914 -6.438 1.00 19.12 125 GLN B C 1
ATOM 2101 O O . GLN B 1 125 ? 58.907 7.393 -7.568 1.00 19.36 125 GLN B O 1
ATOM 2107 N N . TRP B 1 126 ? 59.133 5.660 -6.156 1.00 17.48 126 TRP B N 1
ATOM 2108 C CA . TRP B 1 126 ? 59.635 4.780 -7.202 1.00 18.90 126 TRP B CA 1
ATOM 2109 C C . TRP B 1 126 ? 58.529 4.421 -8.188 1.00 21.30 126 TRP B C 1
ATOM 2110 O O . TRP B 1 126 ? 58.772 4.289 -9.386 1.00 21.47 126 TRP B O 1
ATOM 2121 N N . ARG B 1 127 ? 57.315 4.269 -7.676 1.00 23.69 127 ARG B N 1
ATOM 2122 C CA . ARG B 1 127 ? 56.168 3.956 -8.520 1.00 27.91 127 ARG B CA 1
ATOM 2123 C C . ARG B 1 127 ? 55.949 5.154 -9.446 1.00 28.52 127 ARG B C 1
ATOM 2124 O O . ARG B 1 127 ? 55.617 5.004 -10.622 1.00 29.14 127 ARG B O 1
ATOM 2132 N N . LYS B 1 128 ? 56.164 6.346 -8.899 1.00 29.86 128 LYS B N 1
ATOM 2133 C CA . LYS B 1 128 ? 55.994 7.598 -9.629 1.00 30.74 128 LYS B CA 1
ATOM 2134 C C . LYS B 1 128 ? 57.106 7.888 -10.633 1.00 30.74 128 LYS B C 1
ATOM 2135 O O . LYS B 1 128 ? 56.840 8.185 -11.798 1.00 30.88 128 LYS B O 1
ATOM 2141 N N . GLU B 1 129 ? 58.349 7.815 -10.171 1.00 29.41 129 GLU B N 1
ATOM 2142 C CA . GLU B 1 129 ? 59.506 8.097 -11.010 1.00 30.14 129 GLU B CA 1
ATOM 2143 C C . GLU B 1 129 ? 59.799 7.009 -12.035 1.00 29.87 129 GLU B C 1
ATOM 2144 O O . GLU B 1 129 ? 60.322 7.287 -13.114 1.00 29.50 129 GLU B O 1
ATOM 2150 N N . GLY B 1 130 ? 59.464 5.771 -11.697 1.00 29.38 130 GLY B N 1
ATOM 2151 C CA . GLY B 1 130 ? 59.741 4.675 -12.603 1.00 29.93 130 GLY B CA 1
ATOM 2152 C C . GLY B 1 130 ? 61.127 4.151 -12.287 1.00 31.20 130 GLY B C 1
ATOM 2153 O O . GLY B 1 130 ? 61.983 4.896 -11.801 1.00 29.66 130 GLY B O 1
ATOM 2154 N N . GLU B 1 131 ? 61.351 2.871 -12.555 1.00 32.21 131 GLU B N 1
ATOM 2155 C CA . GLU B 1 131 ? 62.634 2.239 -12.284 1.00 33.77 131 GLU B CA 1
ATOM 2156 C C . GLU B 1 131 ? 63.437 2.030 -13.561 1.00 35.36 131 GLU B C 1
ATOM 2157 O O . GLU B 1 131 ? 64.594 2.503 -13.613 1.00 36.67 131 GLU B O 1
#